Protein AF-A0AAW2YL49-F1 (afdb_monomer)

Structure (mmCIF, N/CA/C/O backbone):
data_AF-A0AAW2YL49-F1
#
_entry.id   AF-A0AAW2YL49-F1
#
loop_
_atom_site.group_PDB
_atom_site.id
_atom_site.type_symbol
_atom_site.label_atom_id
_atom_site.label_alt_id
_atom_site.label_comp_id
_atom_site.label_asym_id
_atom_site.label_entity_id
_atom_site.label_seq_id
_atom_site.pdbx_PDB_ins_code
_atom_site.Cartn_x
_atom_site.Cartn_y
_atom_site.Cartn_z
_atom_site.occupancy
_atom_site.B_iso_or_equiv
_atom_site.auth_seq_id
_atom_site.auth_comp_id
_atom_site.auth_asym_id
_atom_site.auth_atom_id
_atom_site.pdbx_PDB_model_num
ATOM 1 N N . MET A 1 1 ? 17.917 -8.670 -9.783 1.00 89.69 1 MET A N 1
ATOM 2 C CA . MET A 1 1 ? 17.211 -8.375 -8.519 1.00 89.69 1 MET A CA 1
ATOM 3 C C . MET A 1 1 ? 17.195 -6.873 -8.342 1.00 89.69 1 MET A C 1
ATOM 5 O O . MET A 1 1 ? 18.171 -6.229 -8.715 1.00 89.69 1 MET A O 1
ATOM 9 N N . THR A 1 2 ? 16.095 -6.334 -7.843 1.00 94.19 2 THR A N 1
ATOM 10 C CA . THR A 1 2 ? 15.931 -4.906 -7.562 1.00 94.19 2 THR A CA 1
ATOM 11 C C . THR A 1 2 ? 15.593 -4.765 -6.089 1.00 94.19 2 THR A C 1
ATOM 13 O O . THR A 1 2 ? 14.714 -5.477 -5.605 1.00 94.19 2 THR A O 1
ATOM 16 N N . ASP A 1 3 ? 16.286 -3.872 -5.393 1.00 96.56 3 ASP A N 1
ATOM 17 C CA . ASP A 1 3 ? 15.970 -3.552 -4.005 1.00 96.56 3 ASP A CA 1
ATOM 18 C C . ASP A 1 3 ? 14.805 -2.555 -3.998 1.00 96.56 3 ASP A C 1
ATOM 20 O O . ASP A 1 3 ? 14.856 -1.521 -4.667 1.00 96.56 3 ASP A O 1
ATOM 24 N N . VAL A 1 4 ? 13.729 -2.905 -3.300 1.00 97.06 4 VAL A N 1
ATOM 25 C CA . VAL A 1 4 ? 12.532 -2.080 -3.120 1.00 97.06 4 VAL A CA 1
ATOM 26 C C . VAL A 1 4 ? 12.494 -1.635 -1.668 1.00 97.06 4 VAL A C 1
ATOM 28 O O . VAL A 1 4 ? 12.557 -2.466 -0.763 1.00 97.06 4 VAL A O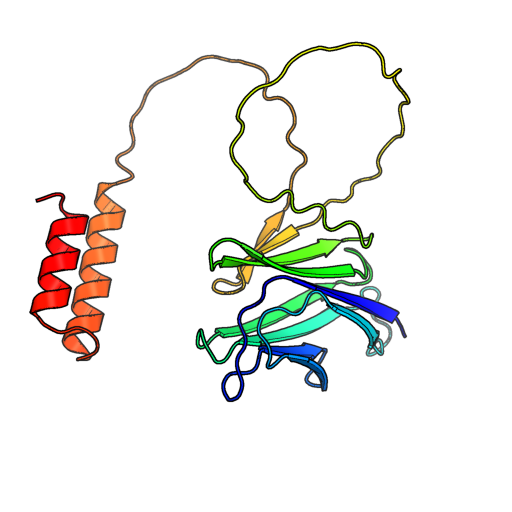 1
ATOM 31 N N . HIS A 1 5 ? 12.388 -0.331 -1.451 1.00 97.12 5 HIS A N 1
ATOM 32 C CA . HIS A 1 5 ? 12.353 0.274 -0.126 1.00 97.12 5 HIS A CA 1
ATOM 33 C C . HIS A 1 5 ? 10.910 0.634 0.214 1.00 97.12 5 HIS A C 1
ATOM 35 O O . HIS A 1 5 ? 10.280 1.424 -0.491 1.00 97.12 5 HIS A O 1
ATOM 41 N N . LEU A 1 6 ? 10.382 0.043 1.275 1.00 96.38 6 LEU A N 1
ATOM 42 C CA . LEU A 1 6 ? 9.061 0.319 1.813 1.00 96.38 6 LEU A CA 1
ATOM 43 C C . LEU A 1 6 ? 9.211 1.219 3.035 1.00 96.38 6 LEU A C 1
ATOM 45 O O . LEU A 1 6 ? 9.988 0.905 3.928 1.00 96.38 6 LEU A O 1
ATOM 49 N N . VAL A 1 7 ? 8.461 2.314 3.077 1.00 95.38 7 VAL A N 1
ATOM 50 C CA . VAL A 1 7 ? 8.372 3.193 4.249 1.00 95.38 7 VAL A CA 1
ATOM 51 C C . VAL A 1 7 ? 6.935 3.167 4.737 1.00 95.38 7 VAL A C 1
ATOM 53 O O . VAL A 1 7 ? 6.032 3.516 3.979 1.00 95.38 7 VAL A O 1
ATOM 56 N N . VAL A 1 8 ? 6.716 2.757 5.977 1.00 94.25 8 VAL A N 1
ATOM 57 C CA . VAL A 1 8 ? 5.394 2.660 6.604 1.00 94.25 8 VAL A CA 1
ATOM 58 C C . VAL A 1 8 ? 5.328 3.690 7.720 1.00 94.25 8 VAL A C 1
ATOM 60 O O . VAL A 1 8 ? 6.265 3.760 8.507 1.00 94.25 8 VAL A O 1
ATOM 63 N N . LYS A 1 9 ? 4.263 4.502 7.772 1.00 92.81 9 LYS A N 1
ATOM 64 C CA . LYS A 1 9 ? 4.025 5.426 8.895 1.00 92.81 9 LYS A CA 1
ATOM 65 C C . LYS A 1 9 ? 2.559 5.556 9.262 1.00 92.81 9 LYS A C 1
ATOM 67 O O . LYS A 1 9 ? 1.700 5.653 8.374 1.00 92.81 9 LYS A O 1
ATOM 72 N N . ASP A 1 10 ? 2.307 5.637 10.564 1.00 91.00 10 ASP A N 1
ATOM 73 C CA . ASP A 1 10 ? 0.999 5.914 11.175 1.00 91.00 10 ASP A CA 1
ATOM 74 C C . ASP A 1 10 ? -0.133 4.967 10.725 1.00 91.00 10 ASP A C 1
ATOM 76 O O . ASP A 1 10 ? -1.316 5.321 10.778 1.00 91.00 10 ASP A O 1
ATOM 80 N N . VAL A 1 11 ? 0.197 3.768 10.230 1.00 90.62 11 VAL A N 1
ATOM 81 C CA . VAL A 1 11 ? -0.799 2.824 9.708 1.00 90.62 11 VAL A CA 1
ATOM 82 C C . VAL A 1 11 ? -1.474 2.093 10.871 1.00 90.62 11 VAL A C 1
ATOM 84 O O . VAL A 1 11 ? -0.781 1.502 11.693 1.00 90.62 11 VAL A O 1
ATOM 87 N N . PRO A 1 12 ? -2.818 2.085 10.949 1.00 89.25 12 PRO A N 1
ATOM 88 C CA . PRO A 1 12 ? -3.516 1.429 12.047 1.00 89.25 12 PRO A CA 1
ATOM 89 C C . PRO A 1 12 ? -3.346 -0.094 11.989 1.00 89.25 12 PRO A C 1
ATOM 91 O O . PRO A 1 12 ? -3.676 -0.717 10.978 1.00 89.25 12 PRO A O 1
ATOM 94 N N . ALA A 1 13 ? -2.904 -0.676 13.102 1.00 92.56 13 ALA A N 1
ATOM 95 C CA . ALA A 1 13 ? -2.801 -2.114 13.335 1.00 92.56 13 ALA A CA 1
ATOM 96 C C . ALA A 1 13 ? -3.026 -2.428 14.823 1.00 92.56 13 ALA A C 1
ATOM 98 O O . ALA A 1 13 ? -2.913 -1.539 15.669 1.00 92.56 13 ALA A O 1
ATOM 99 N N . GLU A 1 14 ? -3.391 -3.668 15.138 1.00 93.19 14 GLU A N 1
ATOM 100 C CA . GLU A 1 14 ? -3.613 -4.130 16.513 1.00 93.19 14 GLU A CA 1
ATOM 101 C C . GLU A 1 14 ? -3.355 -5.640 16.624 1.00 93.19 14 GLU A C 1
ATOM 103 O O . GLU A 1 14 ? -3.383 -6.364 15.623 1.00 93.19 14 GLU A O 1
ATOM 108 N N . GLU A 1 15 ? -3.110 -6.135 17.837 1.00 89.94 15 GLU A N 1
ATOM 109 C CA . GLU A 1 15 ? -2.987 -7.566 18.107 1.00 89.94 15 GLU A CA 1
ATOM 110 C C . GLU A 1 15 ? -4.319 -8.270 17.778 1.00 89.94 15 GLU A C 1
ATOM 112 O O . GLU A 1 15 ? -5.321 -8.099 18.466 1.00 89.94 15 GLU A O 1
ATOM 117 N N . GLY A 1 16 ? -4.340 -9.033 16.680 1.00 92.88 16 GLY A N 1
ATOM 118 C CA . GLY A 1 16 ? -5.539 -9.689 16.136 1.00 92.88 16 GLY A CA 1
ATOM 119 C C . GLY A 1 16 ? -6.086 -9.057 14.850 1.00 92.88 16 GLY A C 1
ATOM 120 O O . GLY A 1 16 ? -6.773 -9.737 14.090 1.00 92.88 16 GLY A O 1
ATOM 121 N N . GLU A 1 17 ? -5.711 -7.813 14.552 1.00 94.56 17 GLU A N 1
ATOM 122 C CA . GLU A 1 17 ? -6.046 -7.108 13.309 1.00 94.56 17 GLU A CA 1
ATOM 123 C C . GLU A 1 17 ? -4.777 -6.502 12.680 1.00 94.56 17 GLU A C 1
ATOM 125 O O . GLU A 1 17 ? -4.602 -5.276 12.658 1.00 94.56 17 GLU A O 1
ATOM 130 N N . PRO A 1 18 ? -3.853 -7.349 12.187 1.00 95.94 18 PRO A N 1
ATOM 131 C CA . PRO A 1 18 ? -2.551 -6.897 11.727 1.00 95.94 18 PRO A CA 1
ATOM 132 C C . PRO A 1 18 ? -2.640 -6.073 10.440 1.00 95.94 18 PRO A C 1
ATOM 134 O O . PRO A 1 18 ? -3.524 -6.246 9.588 1.00 95.94 18 PRO A O 1
ATOM 137 N N . PHE A 1 19 ? -1.640 -5.218 10.266 1.00 95.69 19 PHE A N 1
ATOM 138 C CA . PHE A 1 19 ? -1.294 -4.630 8.984 1.00 95.69 19 PHE A CA 1
ATOM 139 C C . PHE A 1 19 ? -0.244 -5.502 8.302 1.00 95.69 19 PHE A C 1
ATOM 141 O O . PHE A 1 19 ? 0.812 -5.761 8.866 1.00 95.69 19 PHE A O 1
ATOM 148 N N . GLN A 1 20 ? -0.517 -5.946 7.078 1.00 97.00 20 GLN A N 1
ATOM 149 C CA . GLN A 1 20 ? 0.358 -6.847 6.334 1.00 97.00 20 GLN A CA 1
ATOM 150 C C . GLN A 1 20 ? 0.626 -6.312 4.927 1.00 97.00 20 GLN A C 1
ATOM 152 O O . GLN A 1 20 ? -0.290 -5.887 4.209 1.00 97.00 20 GLN A O 1
ATOM 157 N N . LEU A 1 21 ? 1.886 -6.395 4.502 1.00 97.31 21 LEU A N 1
ATOM 158 C CA . LEU A 1 21 ? 2.318 -6.069 3.147 1.00 97.31 21 LEU A CA 1
ATOM 159 C C . LEU A 1 21 ? 2.865 -7.301 2.450 1.00 97.31 21 LEU A C 1
ATOM 161 O O . LEU A 1 21 ? 3.715 -8.011 2.989 1.00 97.31 21 LEU A O 1
ATOM 165 N N . PHE A 1 22 ? 2.431 -7.506 1.209 1.00 97.94 22 PHE A N 1
ATOM 166 C CA . PHE A 1 22 ? 2.942 -8.574 0.362 1.00 97.94 22 PHE A CA 1
ATOM 167 C C . PHE A 1 22 ? 3.478 -8.007 -0.942 1.00 97.94 22 PHE A C 1
ATOM 169 O O . PHE A 1 22 ? 2.799 -7.207 -1.584 1.00 97.94 22 PHE A O 1
ATOM 176 N N . ILE A 1 23 ? 4.645 -8.471 -1.378 1.00 97.06 23 ILE A N 1
ATOM 177 C CA . ILE A 1 23 ? 5.151 -8.221 -2.729 1.00 97.06 23 ILE A CA 1
ATOM 178 C C . ILE A 1 23 ? 5.092 -9.536 -3.488 1.00 97.06 23 ILE A C 1
ATOM 180 O O . ILE A 1 23 ? 5.679 -10.524 -3.059 1.00 97.06 23 ILE A O 1
ATOM 184 N N . ASP A 1 24 ? 4.372 -9.556 -4.609 1.00 94.81 24 ASP A N 1
ATOM 185 C CA . ASP A 1 24 ? 4.223 -10.751 -5.443 1.00 94.81 24 ASP A CA 1
ATOM 186 C C . ASP A 1 24 ? 3.775 -11.987 -4.636 1.00 94.81 24 ASP A C 1
ATOM 188 O O . ASP A 1 24 ? 4.257 -13.095 -4.848 1.00 94.81 24 ASP A O 1
ATOM 192 N N . GLU A 1 25 ? 2.820 -11.770 -3.721 1.00 95.31 25 GLU A N 1
ATOM 193 C CA . GLU A 1 25 ? 2.221 -12.775 -2.820 1.00 95.31 25 GLU A CA 1
ATOM 194 C C . GLU A 1 25 ? 3.117 -13.258 -1.670 1.00 95.31 25 GLU A C 1
ATOM 196 O O . GLU A 1 25 ? 2.663 -14.033 -0.832 1.00 95.31 25 GLU A O 1
ATOM 201 N N . VAL A 1 26 ? 4.341 -12.742 -1.559 1.00 96.31 26 VAL A N 1
ATOM 202 C CA . VAL A 1 26 ? 5.245 -13.015 -0.436 1.00 96.31 26 VAL A CA 1
ATOM 203 C C . VAL A 1 26 ? 5.037 -11.964 0.648 1.00 96.31 26 VAL A C 1
ATOM 205 O O . VAL A 1 26 ? 5.117 -10.775 0.353 1.00 96.31 26 VAL A O 1
ATOM 208 N N . LEU A 1 27 ? 4.772 -12.386 1.890 1.00 97.50 27 LEU A N 1
ATOM 209 C CA . LEU A 1 27 ? 4.688 -11.489 3.048 1.00 97.50 27 LEU A CA 1
ATOM 210 C C . LEU A 1 27 ? 6.066 -10.867 3.302 1.00 97.50 27 LEU A C 1
ATOM 212 O O . LEU A 1 27 ? 7.044 -11.590 3.483 1.00 97.50 27 LEU A O 1
ATOM 216 N N . VAL A 1 28 ? 6.139 -9.538 3.294 1.00 97.19 28 VAL A N 1
ATOM 217 C CA . VAL A 1 28 ? 7.399 -8.792 3.461 1.00 97.19 28 VAL A CA 1
ATOM 218 C C . VAL A 1 28 ? 7.422 -7.921 4.708 1.00 97.19 28 VAL A C 1
ATOM 220 O O . VAL A 1 28 ? 8.499 -7.535 5.153 1.00 97.19 28 VAL A O 1
ATOM 223 N N . TYR A 1 29 ? 6.253 -7.599 5.256 1.00 96.81 29 TYR A N 1
ATOM 224 C CA . TYR A 1 29 ? 6.121 -6.795 6.460 1.00 96.81 29 TYR A CA 1
ATOM 225 C C . TYR A 1 29 ? 4.797 -7.099 7.153 1.00 96.81 29 TYR A C 1
ATOM 227 O O . TYR A 1 29 ? 3.778 -7.301 6.484 1.00 96.81 29 TYR A O 1
ATOM 235 N N . GLU A 1 30 ? 4.831 -7.106 8.479 1.00 96.06 30 GLU A N 1
ATOM 236 C CA . GLU A 1 30 ? 3.673 -7.253 9.347 1.00 96.06 30 GLU A CA 1
ATOM 237 C C . GLU A 1 30 ? 3.856 -6.352 10.569 1.00 96.06 30 GLU A C 1
ATOM 239 O O . GLU A 1 30 ? 4.917 -6.376 11.191 1.00 96.06 30 GLU A O 1
ATOM 244 N N . ASP A 1 31 ? 2.825 -5.578 10.896 1.00 95.00 31 ASP A N 1
ATOM 245 C CA . ASP A 1 31 ? 2.734 -4.799 12.127 1.00 95.00 31 ASP A CA 1
ATOM 246 C C . ASP A 1 31 ? 1.454 -5.169 12.879 1.00 95.00 31 ASP A C 1
ATOM 248 O O . ASP A 1 31 ? 0.381 -5.326 12.290 1.00 95.00 31 ASP A O 1
ATOM 252 N N . THR A 1 32 ? 1.578 -5.289 14.195 1.00 94.62 32 THR A N 1
ATOM 253 C CA . THR A 1 32 ? 0.488 -5.551 15.145 1.00 94.62 32 THR A CA 1
ATOM 254 C C . THR A 1 32 ? 0.376 -4.449 16.199 1.00 94.62 32 THR A C 1
ATOM 256 O O . THR A 1 32 ? -0.451 -4.547 17.100 1.00 94.62 32 THR A O 1
ATOM 259 N N . THR A 1 33 ? 1.228 -3.423 16.139 1.00 89.88 33 THR A N 1
ATOM 260 C CA . THR A 1 33 ? 1.318 -2.358 17.149 1.00 89.88 33 THR A CA 1
ATOM 261 C C . THR A 1 33 ? 0.538 -1.107 16.756 1.00 89.88 33 THR A C 1
ATOM 263 O O . THR A 1 33 ? 0.031 -0.408 17.631 1.00 89.88 33 THR A O 1
ATOM 266 N N . GLY A 1 34 ? 0.425 -0.822 15.454 1.00 80.81 34 GLY A N 1
ATOM 267 C CA . GLY A 1 34 ? -0.347 0.297 14.912 1.00 80.81 34 GLY A CA 1
ATOM 268 C C . GLY A 1 34 ? 0.322 1.660 15.044 1.00 80.81 34 GLY A C 1
ATOM 269 O O . GLY A 1 34 ? -0.305 2.680 14.761 1.00 80.81 34 GLY A O 1
ATOM 270 N N . THR A 1 35 ? 1.577 1.688 15.487 1.00 76.56 35 THR A N 1
ATOM 271 C CA . THR A 1 35 ? 2.377 2.909 15.659 1.00 76.56 35 THR A CA 1
ATOM 272 C C . THR A 1 35 ? 3.734 2.803 14.971 1.00 76.56 35 THR A C 1
ATOM 274 O O . THR A 1 35 ? 4.656 3.540 15.315 1.00 76.56 35 THR A O 1
ATOM 277 N N . ALA A 1 36 ? 3.902 1.841 14.065 1.00 76.62 36 ALA A N 1
ATOM 278 C CA . ALA A 1 36 ? 5.191 1.580 13.458 1.00 76.62 36 ALA A CA 1
ATOM 279 C C . ALA A 1 36 ? 5.547 2.635 12.395 1.00 76.62 36 ALA A C 1
ATOM 281 O O . ALA A 1 36 ? 4.828 2.829 11.410 1.00 76.62 36 ALA A O 1
ATOM 282 N N . ASP A 1 37 ? 6.693 3.283 12.611 1.00 88.75 37 ASP A N 1
ATOM 283 C CA . ASP A 1 37 ? 7.412 4.112 11.644 1.00 88.75 37 ASP A CA 1
ATOM 284 C C . ASP A 1 37 ? 8.619 3.321 11.124 1.00 88.75 37 ASP A C 1
ATOM 286 O O . ASP A 1 37 ? 9.765 3.564 11.514 1.00 88.75 37 ASP A O 1
ATOM 290 N N . ASP A 1 38 ? 8.357 2.343 10.260 1.00 91.88 38 ASP A N 1
ATOM 291 C CA . ASP A 1 38 ? 9.368 1.387 9.811 1.00 91.88 38 ASP A CA 1
ATOM 292 C C . ASP A 1 38 ? 9.821 1.630 8.370 1.00 91.88 38 ASP A C 1
ATOM 294 O O . ASP A 1 38 ? 9.057 2.028 7.484 1.00 91.88 38 ASP A O 1
ATOM 298 N N . GLU A 1 39 ? 11.093 1.318 8.122 1.00 93.69 39 GLU A N 1
ATOM 299 C CA . GLU A 1 39 ? 11.671 1.232 6.786 1.00 93.69 39 GLU A CA 1
ATOM 300 C C . GLU A 1 39 ? 12.153 -0.199 6.527 1.00 93.69 39 GLU A C 1
ATOM 302 O O . GLU A 1 39 ? 12.986 -0.742 7.253 1.00 93.69 39 GLU A O 1
ATOM 307 N N . VAL A 1 40 ? 11.637 -0.816 5.466 1.00 94.31 40 VAL A N 1
ATOM 308 C CA . VAL A 1 40 ? 11.923 -2.205 5.099 1.00 94.31 40 VAL A CA 1
ATOM 309 C C . VAL A 1 40 ? 12.508 -2.239 3.698 1.00 94.31 40 VAL A C 1
ATOM 311 O O . VAL A 1 40 ? 11.938 -1.687 2.764 1.00 94.31 40 VAL A O 1
ATOM 314 N N . THR A 1 41 ? 13.635 -2.923 3.518 1.00 96.38 41 THR A N 1
ATOM 315 C CA . THR A 1 41 ? 14.218 -3.143 2.187 1.00 96.38 41 THR A CA 1
ATOM 316 C C . THR A 1 41 ? 14.016 -4.592 1.767 1.00 96.38 41 THR A C 1
ATOM 318 O O . THR A 1 41 ? 14.458 -5.512 2.453 1.00 96.38 41 THR A O 1
ATOM 321 N N . VAL A 1 42 ? 13.372 -4.797 0.620 1.00 96.88 42 VAL A N 1
ATOM 322 C CA . VAL A 1 42 ? 13.032 -6.116 0.082 1.00 96.88 42 VAL A CA 1
ATOM 323 C C . VAL A 1 42 ? 13.736 -6.322 -1.251 1.00 96.88 42 VAL A C 1
ATOM 325 O O . VAL A 1 42 ? 13.648 -5.484 -2.146 1.00 96.88 42 VAL A O 1
ATOM 328 N N . LYS A 1 43 ? 14.394 -7.470 -1.422 1.00 96.75 43 LYS A N 1
ATOM 329 C CA . LYS A 1 43 ? 14.968 -7.861 -2.713 1.00 96.75 43 LYS A CA 1
ATOM 330 C C . LYS A 1 43 ? 13.912 -8.548 -3.561 1.00 96.75 43 LYS A C 1
ATOM 332 O O . LYS A 1 43 ? 13.422 -9.609 -3.186 1.00 96.75 43 LYS A O 1
ATOM 337 N N . VAL A 1 44 ? 13.594 -7.969 -4.714 1.00 95.69 44 VAL A N 1
ATOM 338 C CA . VAL A 1 44 ? 12.582 -8.510 -5.627 1.00 95.69 44 VAL A CA 1
ATOM 339 C C . VAL A 1 44 ? 13.239 -9.051 -6.894 1.00 95.69 44 VAL A C 1
ATOM 341 O O . VAL A 1 44 ? 14.112 -8.418 -7.506 1.00 95.69 44 VAL A O 1
ATOM 344 N N . GLU A 1 45 ? 12.831 -10.251 -7.293 1.00 94.00 45 GLU A N 1
ATOM 345 C CA . GLU A 1 45 ? 13.293 -10.892 -8.519 1.00 94.00 45 GLU A CA 1
ATOM 346 C C . GLU A 1 45 ? 12.513 -10.395 -9.734 1.00 94.00 45 GLU A C 1
ATOM 348 O O . GLU A 1 45 ? 11.286 -10.435 -9.774 1.00 94.00 45 GLU A O 1
ATOM 353 N N . GLN A 1 46 ? 13.245 -9.974 -10.764 1.00 91.94 46 GLN A N 1
ATOM 354 C CA . GLN A 1 46 ? 12.640 -9.585 -12.027 1.00 91.94 46 GLN A CA 1
ATOM 355 C C . GLN A 1 46 ? 12.250 -10.836 -12.809 1.00 91.94 46 GLN A C 1
ATOM 357 O O . GLN A 1 46 ? 13.107 -11.600 -13.257 1.00 91.94 46 GLN A O 1
ATOM 362 N N . LYS A 1 47 ? 10.945 -11.039 -12.986 1.00 88.00 47 LYS A N 1
ATOM 363 C CA . LYS A 1 47 ? 10.413 -12.156 -13.769 1.00 88.00 47 LYS A CA 1
ATOM 364 C C . LYS A 1 47 ? 10.620 -11.885 -15.265 1.00 88.00 47 LYS A C 1
ATOM 366 O O . LYS A 1 47 ? 9.928 -11.063 -15.864 1.00 88.00 47 LYS A O 1
ATOM 371 N N . GLY A 1 48 ? 11.569 -12.600 -15.869 1.00 88.44 48 GLY A N 1
ATOM 372 C CA . GLY A 1 48 ? 11.854 -12.564 -17.308 1.00 88.44 48 GLY A CA 1
ATOM 373 C C . GLY A 1 48 ? 12.680 -11.358 -17.779 1.00 88.44 48 GLY A C 1
ATOM 374 O O . GLY A 1 48 ? 13.234 -10.604 -16.988 1.00 88.44 48 GLY A O 1
ATOM 375 N N . PHE A 1 49 ? 12.757 -11.176 -19.102 1.00 87.75 49 PHE A N 1
ATOM 376 C CA . PHE A 1 49 ? 13.567 -10.139 -19.768 1.00 87.75 49 PHE A CA 1
ATOM 377 C C . PHE A 1 49 ? 12.786 -8.848 -20.067 1.00 87.75 49 PHE A C 1
ATOM 379 O O . PHE A 1 49 ? 13.062 -8.147 -21.043 1.00 87.75 49 PHE A O 1
ATOM 386 N N . ALA A 1 50 ? 11.757 -8.550 -19.273 1.00 88.12 50 ALA A N 1
ATOM 387 C CA . ALA A 1 50 ? 10.945 -7.358 -19.480 1.00 88.12 50 ALA A CA 1
ATOM 388 C C . ALA A 1 50 ? 11.788 -6.084 -19.296 1.00 88.12 50 ALA A C 1
ATOM 390 O O . ALA A 1 50 ? 12.610 -6.008 -18.389 1.00 88.12 50 ALA A O 1
ATOM 391 N N . ARG A 1 51 ? 11.563 -5.058 -20.128 1.00 89.75 51 ARG A N 1
ATOM 392 C CA . ARG A 1 51 ? 12.249 -3.757 -19.984 1.00 89.75 51 ARG A CA 1
ATOM 393 C C . ARG A 1 51 ? 11.847 -3.007 -18.713 1.00 89.75 51 ARG A C 1
ATOM 395 O O . ARG A 1 51 ? 12.655 -2.262 -18.179 1.00 89.75 51 ARG A O 1
ATOM 402 N N . ALA A 1 52 ? 10.618 -3.225 -18.253 1.00 93.75 52 ALA A N 1
ATOM 403 C CA . ALA A 1 52 ? 10.079 -2.656 -17.029 1.00 93.75 52 ALA A CA 1
ATOM 404 C C . ALA A 1 52 ? 9.876 -3.761 -15.990 1.00 93.75 52 ALA A C 1
ATOM 406 O O . ALA A 1 52 ? 9.254 -4.790 -16.277 1.00 93.75 52 ALA A O 1
ATOM 407 N N . HIS A 1 53 ? 10.378 -3.537 -14.780 1.00 95.19 53 HIS A N 1
ATOM 408 C CA . HIS A 1 53 ? 10.140 -4.402 -13.638 1.00 95.19 53 HIS A CA 1
ATOM 409 C C . HIS A 1 53 ? 8.876 -3.926 -12.913 1.00 95.19 53 HIS A C 1
ATOM 411 O O . HIS A 1 53 ? 8.870 -2.884 -12.257 1.00 95.19 53 HIS A O 1
ATOM 417 N N . ASN A 1 54 ? 7.791 -4.687 -13.056 1.00 95.38 54 ASN A N 1
ATOM 418 C CA . ASN A 1 54 ? 6.539 -4.418 -12.361 1.00 95.38 54 ASN A CA 1
ATOM 419 C C . ASN A 1 54 ? 6.382 -5.362 -11.174 1.00 95.38 54 ASN A C 1
ATOM 421 O O . ASN A 1 54 ? 6.521 -6.570 -11.348 1.00 95.38 54 ASN A O 1
ATOM 425 N N . ILE A 1 55 ? 6.017 -4.816 -10.019 1.00 96.19 55 ILE A N 1
ATOM 426 C CA . ILE A 1 55 ? 5.721 -5.581 -8.807 1.00 96.19 55 ILE A CA 1
ATOM 427 C C . ILE A 1 55 ? 4.253 -5.408 -8.422 1.00 96.19 55 ILE A C 1
ATOM 429 O O . ILE A 1 55 ? 3.657 -4.355 -8.687 1.00 96.19 55 ILE A O 1
ATOM 433 N N . LYS A 1 56 ? 3.667 -6.421 -7.781 1.00 97.25 56 LYS A N 1
ATOM 434 C CA . LYS A 1 56 ? 2.343 -6.322 -7.156 1.00 97.25 56 LYS A CA 1
ATOM 435 C C . LYS A 1 56 ? 2.504 -6.170 -5.651 1.00 97.25 56 LYS A C 1
ATOM 437 O O . LYS A 1 56 ? 2.911 -7.114 -4.986 1.00 97.25 56 LYS A O 1
ATOM 442 N N . LEU A 1 57 ? 2.147 -5.007 -5.121 1.00 97.38 57 LEU A N 1
ATOM 443 C CA . LEU A 1 57 ? 2.067 -4.761 -3.688 1.00 97.38 57 LEU A CA 1
ATOM 444 C C . LEU A 1 57 ? 0.625 -4.989 -3.224 1.00 97.38 57 LEU A C 1
ATOM 446 O O . LEU A 1 57 ? -0.285 -4.275 -3.649 1.00 97.38 57 LEU A O 1
ATOM 450 N N . ARG A 1 58 ? 0.411 -5.976 -2.357 1.00 97.25 58 ARG A N 1
ATOM 451 C CA . ARG A 1 58 ? -0.851 -6.169 -1.640 1.00 97.25 58 ARG A CA 1
ATOM 452 C C . ARG A 1 58 ? -0.741 -5.523 -0.269 1.00 97.25 58 ARG A C 1
ATOM 454 O O . ARG A 1 58 ? 0.178 -5.832 0.480 1.00 97.25 58 ARG A O 1
ATOM 461 N N . ILE A 1 59 ? -1.698 -4.662 0.039 1.00 96.19 59 ILE A N 1
ATOM 462 C CA . ILE A 1 59 ? -1.841 -3.977 1.314 1.00 96.19 59 ILE A CA 1
ATOM 463 C C . ILE A 1 59 ? -3.086 -4.528 2.001 1.00 96.19 59 ILE A C 1
ATOM 465 O O . ILE A 1 59 ? -4.193 -4.370 1.478 1.00 96.19 59 ILE A O 1
ATOM 469 N N . LYS A 1 60 ? -2.900 -5.172 3.153 1.00 95.75 60 LYS A N 1
ATOM 470 C CA . LYS A 1 60 ? -3.974 -5.746 3.962 1.00 95.75 60 LYS A CA 1
ATOM 471 C C . LYS A 1 60 ? -3.999 -5.061 5.327 1.00 95.75 60 LYS A C 1
ATOM 473 O O . LYS A 1 60 ? -2.990 -5.061 6.020 1.00 95.75 60 LYS A O 1
ATOM 478 N N . ILE A 1 61 ? -5.125 -4.448 5.677 1.00 94.31 61 ILE A N 1
ATOM 479 C CA . ILE A 1 61 ? -5.386 -3.861 6.999 1.00 94.31 61 ILE A CA 1
ATOM 480 C C . ILE A 1 61 ? -6.692 -4.471 7.485 1.00 94.31 61 ILE A C 1
ATOM 482 O O . ILE A 1 61 ? -7.767 -4.077 7.017 1.00 94.31 61 ILE A O 1
ATOM 486 N N . ASP A 1 62 ? -6.599 -5.426 8.405 1.00 92.38 62 ASP A N 1
ATOM 487 C CA . ASP A 1 62 ? -7.772 -6.179 8.854 1.00 92.38 62 ASP A CA 1
ATOM 488 C C . ASP A 1 62 ? -8.766 -5.282 9.608 1.00 92.38 62 ASP A C 1
ATOM 490 O O . ASP A 1 62 ? -9.964 -5.346 9.328 1.00 92.38 62 ASP A O 1
ATOM 494 N N . LYS A 1 63 ? -8.254 -4.336 10.407 1.00 89.19 63 LYS A N 1
ATOM 495 C CA . LYS A 1 63 ? -9.021 -3.342 11.181 1.00 89.19 63 LYS A CA 1
ATOM 496 C C . LYS A 1 63 ? -9.995 -2.498 10.358 1.00 89.19 63 LYS A C 1
ATOM 498 O O . LYS A 1 63 ? -11.060 -2.114 10.825 1.00 89.19 63 LYS A O 1
ATOM 503 N N . ASN A 1 64 ? -9.634 -2.211 9.107 1.00 88.62 64 ASN A N 1
ATOM 504 C CA . ASN A 1 64 ? -10.455 -1.419 8.187 1.00 88.62 64 ASN A CA 1
ATOM 505 C C . ASN A 1 64 ? -11.077 -2.276 7.073 1.00 88.62 64 ASN A C 1
ATOM 507 O O . ASN A 1 64 ? -11.598 -1.726 6.101 1.00 88.62 64 ASN A O 1
ATOM 511 N N . HIS A 1 65 ? -10.961 -3.607 7.164 1.00 91.19 65 HIS A N 1
ATOM 512 C CA . HIS A 1 65 ? -11.341 -4.561 6.117 1.00 91.19 65 HIS A CA 1
ATOM 513 C C . HIS A 1 65 ? -10.775 -4.202 4.732 1.00 91.19 65 HIS A C 1
ATOM 515 O O . HIS A 1 65 ? -11.403 -4.428 3.694 1.00 91.19 65 HIS A O 1
ATOM 521 N N . LEU A 1 66 ? -9.574 -3.621 4.707 1.00 91.81 66 LEU A N 1
ATOM 522 C CA . LEU A 1 66 ? -8.922 -3.201 3.478 1.00 91.81 66 LEU A CA 1
ATOM 523 C C . LEU A 1 66 ? -8.037 -4.334 2.966 1.00 91.81 66 LEU A C 1
ATOM 525 O O . LEU A 1 66 ? -7.111 -4.762 3.647 1.00 91.81 66 LEU A O 1
ATOM 529 N N . ASN A 1 67 ? -8.269 -4.766 1.730 1.00 94.75 67 ASN A N 1
ATOM 530 C CA . ASN A 1 67 ? -7.380 -5.672 1.009 1.00 94.75 67 ASN A CA 1
ATOM 531 C C . ASN A 1 67 ? -7.212 -5.162 -0.425 1.00 94.75 67 ASN A C 1
ATOM 533 O O . ASN A 1 67 ? -8.053 -5.403 -1.290 1.00 94.75 67 ASN A O 1
ATOM 537 N N . SER A 1 68 ? -6.145 -4.400 -0.653 1.00 93.31 68 SER A N 1
ATOM 538 C CA . SER A 1 68 ? -5.891 -3.692 -1.909 1.00 93.31 68 SER A CA 1
ATOM 539 C C . SER A 1 68 ? -4.649 -4.245 -2.590 1.00 93.31 68 SER A C 1
ATOM 541 O O . SER A 1 68 ? -3.606 -4.381 -1.958 1.00 93.31 68 SER A O 1
ATOM 543 N N . VAL A 1 69 ? -4.731 -4.548 -3.886 1.00 95.88 69 VAL A N 1
ATOM 544 C CA . VAL A 1 69 ? -3.575 -4.961 -4.694 1.00 95.88 69 VAL A CA 1
ATOM 545 C C . VAL A 1 69 ? -3.263 -3.865 -5.697 1.00 95.88 69 VAL A C 1
ATOM 547 O O . VAL A 1 69 ? -4.100 -3.504 -6.521 1.00 95.88 69 VAL A O 1
ATOM 550 N N . GLN A 1 70 ? -2.037 -3.359 -5.655 1.00 94.25 70 GLN A N 1
ATOM 551 C CA . GLN A 1 70 ? -1.570 -2.278 -6.509 1.00 94.25 70 GLN A CA 1
ATOM 552 C C . GLN A 1 70 ? -0.319 -2.695 -7.273 1.00 94.25 70 GLN A C 1
ATOM 554 O O . GLN A 1 70 ? 0.559 -3.374 -6.747 1.00 94.25 70 GLN A O 1
ATOM 559 N N . GLN A 1 71 ? -0.233 -2.273 -8.532 1.00 95.62 71 GLN A N 1
ATOM 560 C CA . GLN A 1 71 ? 0.914 -2.554 -9.385 1.00 95.62 71 GLN A CA 1
ATOM 561 C C . GLN A 1 71 ? 1.801 -1.316 -9.528 1.00 95.62 71 GLN A C 1
ATOM 563 O O . GLN A 1 71 ? 1.326 -0.236 -9.917 1.00 95.62 71 GLN A O 1
ATOM 568 N N . PHE A 1 72 ? 3.091 -1.510 -9.259 1.00 95.25 72 PHE A N 1
ATOM 569 C CA . PHE A 1 72 ? 4.131 -0.486 -9.299 1.00 95.25 72 PHE A CA 1
ATOM 570 C C . PHE A 1 72 ? 5.207 -0.868 -10.310 1.00 95.25 72 PHE A C 1
ATOM 572 O O . PHE A 1 72 ? 5.629 -2.019 -10.359 1.00 95.25 72 PHE A O 1
ATOM 579 N N . ASN A 1 73 ? 5.650 0.102 -11.107 1.00 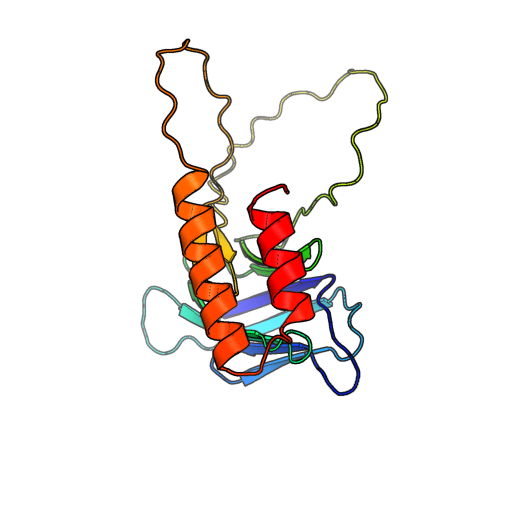95.75 73 ASN A N 1
ATOM 580 C CA . ASN A 1 73 ? 6.780 -0.063 -12.017 1.00 95.75 73 ASN A CA 1
ATOM 581 C C . ASN A 1 73 ? 8.022 0.495 -11.325 1.00 95.75 73 ASN A C 1
ATOM 583 O O . ASN A 1 73 ? 8.173 1.713 -11.228 1.00 95.75 73 ASN A O 1
ATOM 587 N N . VAL A 1 74 ? 8.868 -0.381 -10.788 1.00 95.50 74 VAL A N 1
ATOM 588 C CA . VAL A 1 74 ? 10.031 0.035 -9.986 1.00 95.50 74 VAL A CA 1
ATOM 589 C C . VAL A 1 74 ? 11.209 0.490 -10.842 1.00 95.50 74 VAL A C 1
ATOM 591 O O . VAL A 1 74 ? 12.106 1.160 -10.341 1.00 95.50 74 VAL A O 1
ATOM 594 N N . THR A 1 75 ? 11.196 0.171 -12.139 1.00 93.50 75 THR A N 1
ATOM 595 C CA . THR A 1 75 ? 12.199 0.655 -13.094 1.00 93.50 75 THR A CA 1
ATOM 596 C C . THR A 1 75 ? 11.954 2.117 -13.452 1.00 93.50 75 THR A C 1
ATOM 598 O O . THR A 1 75 ? 12.864 2.934 -13.343 1.00 93.50 75 THR A O 1
ATOM 601 N N . ASP A 1 76 ? 10.724 2.452 -13.844 1.00 93.81 76 ASP A N 1
ATOM 602 C CA . ASP A 1 76 ? 10.428 3.761 -14.438 1.00 93.81 76 ASP A CA 1
ATOM 603 C C . ASP A 1 76 ? 10.012 4.817 -13.406 1.00 93.81 76 ASP A C 1
ATOM 605 O O . ASP A 1 76 ? 10.266 5.997 -13.622 1.00 93.81 76 ASP A O 1
ATOM 609 N N . ASN A 1 77 ? 9.404 4.410 -12.283 1.00 93.06 77 ASN A N 1
ATOM 610 C CA . ASN A 1 77 ? 8.848 5.335 -11.283 1.00 93.06 77 ASN A CA 1
ATOM 611 C C . ASN A 1 77 ? 9.596 5.317 -9.935 1.00 93.06 77 ASN A C 1
ATOM 613 O O . ASN A 1 77 ? 9.198 6.005 -8.992 1.00 93.06 77 ASN A O 1
ATOM 617 N N . GLY A 1 78 ? 10.664 4.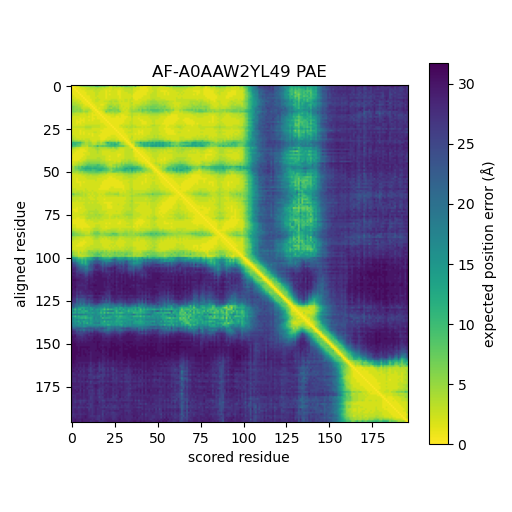519 -9.840 1.00 94.56 78 GLY A N 1
ATOM 618 C CA . GLY A 1 78 ? 11.551 4.451 -8.682 1.00 94.56 78 GLY A CA 1
ATOM 619 C C . GLY A 1 78 ? 11.269 3.301 -7.716 1.00 94.56 78 GLY A C 1
ATOM 620 O O . GLY A 1 78 ? 10.244 2.627 -7.784 1.00 94.56 78 GLY A O 1
ATOM 621 N N . THR A 1 79 ? 12.221 3.041 -6.824 1.00 96.81 79 THR A N 1
ATOM 622 C CA . THR A 1 79 ? 12.226 1.863 -5.942 1.00 96.81 79 THR A CA 1
ATOM 623 C C . THR A 1 79 ? 11.696 2.133 -4.538 1.00 96.81 79 THR A C 1
ATOM 625 O O . THR A 1 79 ? 11.581 1.196 -3.752 1.00 96.81 79 THR A O 1
ATOM 628 N N . TYR A 1 80 ? 11.359 3.383 -4.216 1.00 96.94 80 TYR A N 1
ATOM 629 C CA . TYR A 1 80 ? 10.841 3.766 -2.908 1.00 96.94 80 TYR A CA 1
ATOM 630 C C . TYR A 1 80 ? 9.317 3.823 -2.952 1.00 96.94 80 TYR A C 1
ATOM 632 O O . TYR A 1 80 ? 8.736 4.550 -3.761 1.00 96.94 80 TYR A O 1
ATOM 640 N N . ILE A 1 81 ? 8.664 3.079 -2.066 1.00 96.62 81 ILE A N 1
ATOM 641 C CA . ILE A 1 81 ? 7.212 3.065 -1.905 1.00 96.62 81 ILE A CA 1
ATOM 642 C C . ILE A 1 81 ? 6.883 3.415 -0.458 1.00 96.62 81 ILE A C 1
ATOM 644 O O . ILE A 1 81 ? 7.271 2.720 0.471 1.00 96.62 81 ILE A O 1
ATOM 648 N N . GLY A 1 82 ? 6.159 4.507 -0.276 1.00 95.19 82 GLY A N 1
ATOM 649 C CA . GLY A 1 82 ? 5.718 4.987 1.020 1.00 95.19 82 GLY A CA 1
ATOM 650 C C . GLY A 1 82 ? 4.234 4.717 1.230 1.00 95.19 82 GLY A C 1
ATOM 651 O O . GLY A 1 82 ? 3.431 4.936 0.318 1.00 95.19 82 GLY A O 1
ATOM 652 N N . ILE A 1 83 ? 3.873 4.253 2.418 1.00 94.69 83 ILE A N 1
ATOM 653 C CA . ILE A 1 83 ? 2.520 3.892 2.828 1.00 94.69 83 ILE A CA 1
ATOM 654 C C . ILE A 1 83 ? 2.235 4.638 4.126 1.00 94.69 83 ILE A C 1
ATOM 656 O O . ILE A 1 83 ? 2.918 4.454 5.128 1.00 94.69 83 ILE A O 1
ATOM 660 N N . PHE A 1 84 ? 1.233 5.506 4.084 1.00 91.56 84 PHE A N 1
ATOM 661 C CA . PHE A 1 84 ? 0.976 6.478 5.139 1.00 91.56 84 PHE A CA 1
ATOM 662 C C . PHE A 1 84 ? -0.503 6.523 5.445 1.00 91.56 84 PHE A C 1
ATOM 664 O O . PHE A 1 84 ? -1.311 6.499 4.519 1.00 91.56 84 PHE A O 1
ATOM 671 N N . SER A 1 85 ? -0.875 6.665 6.705 1.00 88.00 85 SER A N 1
ATOM 672 C CA . SER A 1 85 ? -2.248 6.996 7.071 1.00 88.00 85 SER A CA 1
ATOM 673 C C . SER A 1 85 ? -2.305 8.438 7.567 1.00 88.00 85 SER A C 1
ATOM 675 O O . SER A 1 85 ? -1.597 8.837 8.480 1.00 88.00 85 SER A O 1
ATOM 677 N N . ASP A 1 86 ? -3.130 9.251 6.911 1.00 83.62 86 ASP A N 1
ATOM 678 C CA . ASP A 1 86 ? -3.333 10.662 7.236 1.00 83.62 86 ASP A CA 1
ATOM 679 C C . ASP A 1 86 ? -4.817 10.876 7.526 1.00 83.62 86 ASP A C 1
ATOM 681 O O . ASP A 1 86 ? -5.655 10.753 6.626 1.00 83.62 86 ASP A O 1
ATOM 685 N N . GLN A 1 87 ? -5.150 11.140 8.792 1.00 83.69 87 GLN A N 1
ATOM 686 C CA . GLN A 1 87 ? -6.531 11.320 9.262 1.00 83.69 87 GLN A CA 1
ATOM 687 C C . GLN A 1 87 ? -7.451 10.141 8.881 1.00 83.69 87 GLN A C 1
ATOM 689 O O . GLN A 1 87 ? -8.567 10.333 8.396 1.00 83.69 87 GLN A O 1
ATOM 694 N N . GLY A 1 88 ? -6.955 8.909 9.041 1.00 81.31 88 GLY A N 1
ATOM 695 C CA . GLY A 1 88 ? -7.687 7.681 8.708 1.00 81.31 88 GLY A CA 1
ATOM 696 C C . GLY A 1 88 ? -7.760 7.367 7.210 1.00 81.31 88 GLY A C 1
ATOM 697 O O . GLY A 1 88 ? -8.407 6.399 6.814 1.00 81.31 88 GLY A O 1
ATOM 698 N N . ARG A 1 89 ? -7.102 8.158 6.351 1.00 85.38 89 ARG A N 1
ATOM 699 C CA . ARG A 1 89 ? -6.995 7.880 4.915 1.00 85.38 89 ARG A CA 1
ATOM 700 C C . ARG A 1 89 ? -5.624 7.320 4.597 1.00 85.38 89 ARG A C 1
ATOM 702 O O . ARG A 1 89 ? -4.620 8.020 4.709 1.00 85.38 89 ARG A O 1
ATOM 709 N N . LEU A 1 90 ? -5.603 6.081 4.123 1.00 89.12 90 LEU A N 1
ATOM 710 C CA . LEU A 1 90 ? -4.383 5.463 3.633 1.00 89.12 90 LEU A CA 1
ATOM 711 C C . LEU A 1 90 ? -3.967 6.111 2.296 1.00 89.12 90 LEU A C 1
ATOM 713 O O . LEU A 1 90 ? -4.780 6.304 1.390 1.00 89.12 90 LEU A O 1
ATOM 717 N N . LYS A 1 91 ? -2.691 6.459 2.179 1.00 90.88 91 LYS A N 1
ATOM 718 C CA . LYS A 1 91 ? -2.039 7.051 1.012 1.00 90.88 91 LYS A CA 1
ATOM 719 C C . LYS A 1 91 ? -0.842 6.194 0.649 1.00 90.88 91 LYS A C 1
ATOM 721 O O . LYS A 1 91 ? -0.028 5.871 1.508 1.00 90.88 91 LYS A O 1
ATOM 726 N N . VAL A 1 92 ? -0.715 5.879 -0.634 1.00 93.38 92 VAL A N 1
ATOM 727 C CA . VAL A 1 92 ? 0.442 5.151 -1.159 1.00 93.38 92 VAL A CA 1
ATOM 728 C C . VAL A 1 92 ? 1.147 6.022 -2.186 1.00 93.38 92 VAL A C 1
ATOM 730 O O . VAL A 1 92 ? 0.497 6.586 -3.071 1.00 93.38 92 VAL A O 1
ATOM 733 N N . MET A 1 93 ? 2.463 6.163 -2.052 1.00 92.38 93 MET A N 1
ATOM 734 C CA . MET A 1 93 ? 3.296 7.029 -2.884 1.00 92.38 93 MET A CA 1
ATOM 735 C C . MET A 1 93 ? 4.495 6.254 -3.418 1.00 92.38 93 MET A C 1
ATOM 737 O O . MET A 1 93 ? 5.186 5.608 -2.643 1.00 92.38 93 MET A O 1
ATOM 741 N N . GLN A 1 94 ? 4.788 6.364 -4.715 1.00 95.12 94 GLN A N 1
ATOM 742 C CA . GLN A 1 94 ? 6.023 5.831 -5.304 1.00 95.12 94 GLN A CA 1
ATOM 743 C C . GLN A 1 94 ? 6.965 6.975 -5.697 1.00 95.12 94 GLN A C 1
ATOM 745 O O . GLN A 1 94 ? 6.510 7.991 -6.236 1.00 95.12 94 GLN A O 1
ATOM 750 N N . ARG A 1 95 ? 8.262 6.820 -5.409 1.00 93.75 95 ARG A N 1
ATOM 751 C CA . ARG A 1 95 ? 9.316 7.808 -5.674 1.00 93.75 95 ARG A CA 1
ATOM 752 C C . ARG A 1 95 ? 10.644 7.143 -6.055 1.00 93.75 95 ARG A C 1
ATOM 754 O O . ARG A 1 95 ? 10.877 5.961 -5.806 1.00 93.75 95 ARG A O 1
ATOM 761 N N . HIS A 1 96 ? 11.546 7.949 -6.617 1.00 92.44 96 HIS A N 1
ATOM 762 C CA . HIS A 1 96 ? 12.945 7.578 -6.871 1.00 92.44 96 HIS A CA 1
ATOM 763 C C . HIS A 1 96 ? 13.870 7.810 -5.666 1.00 92.44 96 HIS A C 1
ATOM 765 O O . HIS A 1 96 ? 15.024 7.394 -5.703 1.00 92.44 96 HIS A O 1
ATOM 771 N N . ASP A 1 97 ? 13.382 8.472 -4.619 1.00 92.56 97 ASP A N 1
ATOM 772 C CA . ASP A 1 97 ? 14.112 8.807 -3.401 1.00 92.56 97 ASP A CA 1
ATOM 773 C C . ASP A 1 97 ? 13.297 8.447 -2.147 1.00 92.56 97 ASP A C 1
ATOM 775 O O . ASP A 1 97 ? 12.067 8.438 -2.167 1.00 92.56 97 ASP A O 1
ATOM 779 N N . GLY A 1 98 ? 13.983 8.204 -1.026 1.00 85.25 98 GLY A N 1
ATOM 780 C CA . GLY A 1 98 ? 13.349 7.917 0.271 1.00 85.25 98 GLY A CA 1
ATOM 781 C C . GLY A 1 98 ? 12.746 9.141 0.971 1.00 85.25 98 GLY A C 1
ATOM 782 O O . GLY A 1 98 ? 12.334 9.065 2.125 1.00 85.25 98 GLY A O 1
ATOM 783 N N . ASN A 1 99 ? 12.700 10.301 0.309 1.00 87.44 99 ASN A N 1
ATOM 784 C CA . ASN A 1 99 ? 12.230 11.540 0.919 1.00 87.44 99 ASN A CA 1
ATOM 785 C C . ASN A 1 99 ? 10.703 11.677 0.823 1.00 87.44 99 ASN A C 1
ATOM 787 O O . ASN A 1 99 ? 10.168 12.427 0.004 1.00 87.44 99 ASN A O 1
ATOM 791 N N . PHE A 1 100 ? 9.983 10.994 1.704 1.00 81.56 100 PHE A N 1
ATOM 792 C CA . PHE A 1 100 ? 8.539 11.155 1.861 1.00 81.56 100 PHE A CA 1
ATOM 793 C C . PHE A 1 100 ? 8.224 12.321 2.804 1.00 81.56 100 PHE A C 1
ATOM 795 O O . PHE A 1 100 ? 7.786 12.136 3.936 1.00 81.56 100 PHE A O 1
ATOM 802 N N . SER A 1 101 ? 8.487 13.550 2.352 1.00 68.38 101 SER A N 1
ATOM 803 C CA . SER A 1 101 ? 8.129 14.771 3.084 1.00 68.38 101 SER A CA 1
ATOM 804 C C . SER A 1 101 ? 6.604 14.935 3.174 1.00 68.38 101 SER A C 1
ATOM 806 O O . SER A 1 101 ? 5.995 15.651 2.377 1.00 68.38 101 SER A O 1
ATOM 808 N N . ILE A 1 102 ? 5.979 14.286 4.151 1.00 58.91 102 ILE A N 1
ATOM 809 C CA . ILE A 1 102 ? 4.583 14.511 4.525 1.00 58.91 102 ILE A CA 1
ATOM 810 C C . ILE A 1 102 ? 4.634 15.496 5.676 1.00 58.91 102 ILE A C 1
ATOM 812 O O . ILE A 1 102 ? 4.904 15.126 6.812 1.00 58.91 102 ILE A O 1
ATOM 816 N N . LYS A 1 103 ? 4.472 16.785 5.377 1.00 53.72 103 LYS A N 1
ATOM 817 C CA . LYS A 1 103 ? 4.306 17.766 6.449 1.00 53.72 103 LYS A CA 1
ATOM 818 C C . LYS A 1 103 ? 2.959 17.463 7.113 1.00 53.72 103 LYS A C 1
ATOM 820 O O . LYS A 1 103 ? 1.952 17.559 6.400 1.00 53.72 103 LYS A O 1
ATOM 825 N N . PRO A 1 104 ? 2.910 17.094 8.407 1.00 45.56 104 PRO A N 1
ATOM 826 C CA . PRO A 1 104 ? 1.642 17.001 9.108 1.00 45.56 104 PRO A CA 1
ATOM 827 C C . PRO A 1 104 ? 0.952 18.356 8.983 1.00 45.56 104 PRO A C 1
ATOM 829 O O . PRO 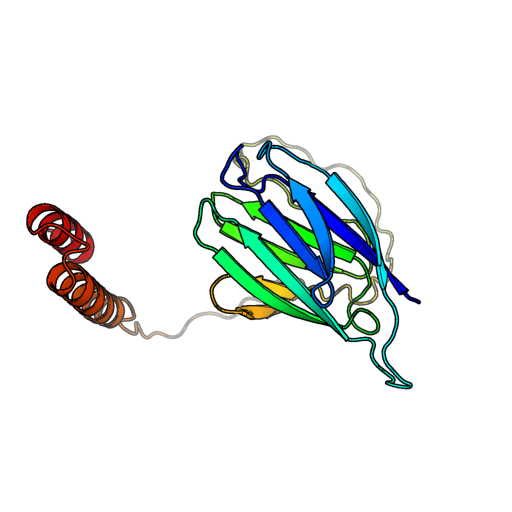A 1 104 ? 1.587 19.413 9.054 1.00 45.56 104 PRO A O 1
ATOM 832 N N . LYS A 1 105 ? -0.349 18.328 8.709 1.00 40.69 105 LYS A N 1
ATOM 833 C CA . LYS A 1 105 ? -1.165 19.528 8.532 1.00 40.69 105 LYS A CA 1
ATOM 834 C C . LYS A 1 105 ? -1.476 20.135 9.907 1.00 40.69 105 LYS A C 1
ATOM 836 O O . LYS A 1 105 ? -2.634 20.308 10.263 1.00 40.69 105 LYS A O 1
ATOM 841 N N . GLU A 1 106 ? -0.445 20.422 10.696 1.00 40.84 106 GLU A N 1
ATOM 842 C CA . GLU A 1 106 ? -0.581 21.245 11.889 1.00 40.84 106 GLU A CA 1
ATOM 843 C C . GLU A 1 106 ? -0.795 22.700 11.471 1.00 40.84 106 GLU A C 1
ATOM 845 O O . GLU A 1 106 ? -0.238 23.196 10.486 1.00 40.84 106 GLU A O 1
ATOM 850 N N . ALA A 1 107 ? -1.707 23.345 12.191 1.00 39.72 107 ALA A N 1
ATOM 851 C CA . ALA A 1 107 ? -2.262 24.650 11.902 1.00 39.72 107 ALA A CA 1
ATOM 852 C C . ALA A 1 107 ? -1.191 25.681 11.520 1.00 39.72 107 ALA A C 1
ATOM 854 O O . ALA A 1 107 ? -0.235 25.935 12.248 1.00 39.72 107 ALA A O 1
ATOM 855 N N . THR A 1 108 ? -1.406 26.348 10.385 1.00 39.88 108 THR A N 1
ATOM 856 C CA . THR A 1 108 ? -0.721 27.601 10.070 1.00 39.88 108 THR A CA 1
ATOM 857 C C . THR A 1 108 ? -1.165 28.657 11.083 1.00 39.88 108 THR A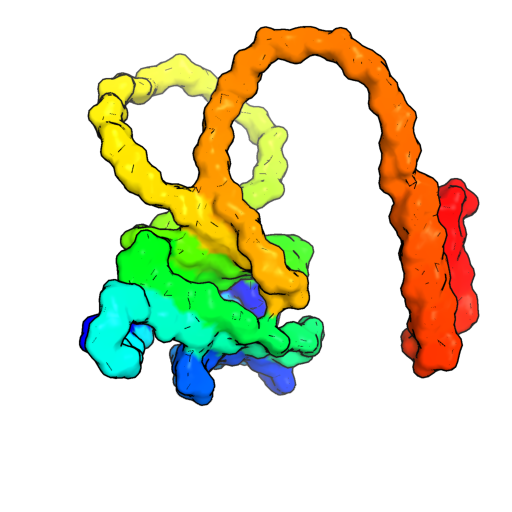 C 1
ATOM 859 O O . THR A 1 108 ? -2.147 29.360 10.866 1.00 39.88 108 THR A O 1
ATOM 862 N N . MET A 1 109 ? -0.448 28.763 12.200 1.00 39.50 109 MET A N 1
ATOM 863 C CA . MET A 1 109 ? -0.461 29.929 13.077 1.00 39.50 109 MET A CA 1
ATOM 864 C C . MET A 1 109 ? 0.947 30.542 13.107 1.00 39.50 109 MET A C 1
ATOM 866 O O . MET A 1 109 ? 1.859 30.031 13.740 1.00 39.50 109 MET A O 1
ATOM 870 N N . ILE A 1 110 ? 1.086 31.616 12.322 1.00 44.16 110 ILE A N 1
ATOM 871 C CA . ILE A 1 110 ? 1.903 32.831 12.505 1.00 44.16 110 ILE A CA 1
ATOM 872 C C . ILE A 1 110 ? 3.266 32.703 13.224 1.00 44.16 110 ILE A C 1
ATOM 874 O O . ILE A 1 110 ? 3.313 32.550 14.437 1.00 44.16 110 ILE A O 1
ATOM 878 N N . SER A 1 111 ? 4.368 33.003 12.520 1.00 39.41 111 SER A N 1
ATOM 879 C CA . SER A 1 111 ? 5.339 34.024 12.970 1.00 39.41 111 SER A CA 1
ATOM 880 C C . SER A 1 111 ? 6.338 34.399 11.865 1.00 39.41 111 SER A C 1
ATOM 882 O O . SER A 1 111 ? 6.618 33.625 10.954 1.00 39.41 111 SER A O 1
ATOM 884 N N . ALA A 1 112 ? 6.816 35.638 11.930 1.00 39.91 112 ALA A N 1
ATOM 885 C CA . ALA A 1 112 ? 7.413 36.430 10.866 1.00 39.91 112 ALA A CA 1
ATOM 886 C C . ALA A 1 112 ? 8.948 36.327 10.748 1.00 39.91 112 ALA A C 1
ATOM 888 O O . ALA A 1 112 ? 9.643 36.146 11.743 1.00 39.91 112 ALA A O 1
ATOM 889 N N . ASN A 1 113 ? 9.448 36.580 9.527 1.00 41.66 113 ASN A N 1
ATOM 890 C CA . ASN A 1 113 ? 10.481 37.571 9.144 1.00 41.66 113 ASN A CA 1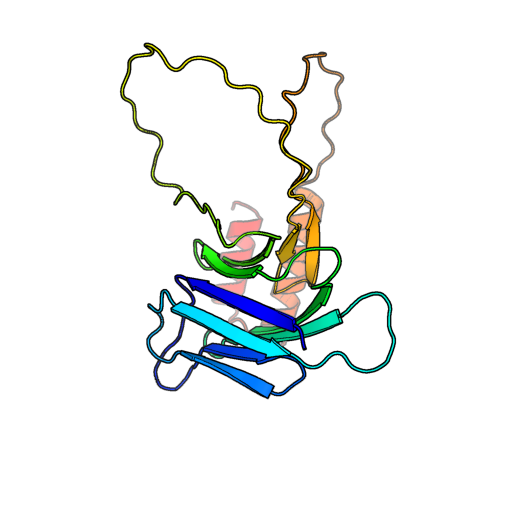
ATOM 891 C C . ASN A 1 113 ? 11.416 37.024 8.030 1.00 41.66 113 ASN A C 1
ATOM 893 O O . ASN A 1 113 ? 12.069 36.002 8.240 1.00 41.66 113 ASN A O 1
ATOM 897 N N . PRO A 1 114 ? 11.529 37.669 6.847 1.00 51.62 114 PRO A N 1
ATOM 898 C CA . PRO A 1 114 ? 12.286 37.127 5.722 1.00 51.62 114 PRO A CA 1
ATOM 899 C C . PRO A 1 114 ? 13.668 37.779 5.618 1.00 51.62 114 PRO A C 1
ATOM 901 O O . PRO A 1 114 ? 13.769 38.924 5.182 1.00 51.62 114 PRO A O 1
ATOM 904 N N . LYS A 1 115 ? 14.752 37.061 5.939 1.00 42.44 115 LYS A N 1
ATOM 905 C CA . LYS A 1 115 ? 16.094 37.433 5.457 1.00 42.44 115 LYS A CA 1
ATOM 906 C C . LYS A 1 115 ? 16.936 36.212 5.096 1.00 42.44 115 LYS A C 1
ATOM 908 O O . LYS A 1 115 ? 17.282 35.405 5.945 1.00 42.44 115 LYS A O 1
ATOM 913 N N . ASN A 1 116 ? 17.324 36.208 3.821 1.00 41.31 116 ASN A N 1
ATOM 914 C CA . ASN A 1 116 ? 18.490 35.557 3.231 1.00 41.31 116 ASN A CA 1
ATOM 915 C C . ASN A 1 116 ? 18.512 34.028 3.204 1.00 41.31 116 ASN A C 1
ATOM 917 O O . ASN A 1 116 ? 19.160 33.432 4.047 1.00 41.31 116 ASN A O 1
ATOM 921 N N . PHE A 1 117 ? 18.031 33.424 2.112 1.00 38.09 117 PHE A N 1
ATOM 922 C CA . PHE A 1 117 ? 18.826 32.383 1.456 1.00 38.09 117 PHE A CA 1
ATOM 923 C C . PHE A 1 117 ? 18.818 32.550 -0.064 1.00 38.09 117 PHE A C 1
ATOM 925 O O . PHE A 1 117 ? 17.799 32.756 -0.717 1.00 38.09 117 PHE A O 1
ATOM 932 N N . ARG A 1 118 ? 20.046 32.555 -0.567 1.00 37.69 118 ARG A N 1
ATOM 933 C CA . ARG A 1 118 ? 20.512 32.852 -1.912 1.00 37.69 118 ARG A CA 1
ATOM 934 C C . ARG A 1 118 ? 20.140 31.707 -2.851 1.00 37.69 118 ARG A C 1
ATOM 936 O O . ARG A 1 118 ? 20.365 30.544 -2.535 1.00 37.69 118 ARG A O 1
ATOM 943 N N . THR A 1 119 ? 19.609 32.074 -4.009 1.00 43.41 119 THR A N 1
ATOM 944 C CA . THR A 1 119 ? 19.264 31.211 -5.137 1.00 43.41 119 THR A CA 1
ATOM 945 C C . THR A 1 119 ? 20.414 30.274 -5.504 1.00 43.41 119 THR A C 1
ATOM 947 O O . THR A 1 119 ? 21.477 30.732 -5.922 1.00 43.41 119 THR A O 1
ATOM 950 N N . VAL A 1 120 ? 20.173 28.965 -5.435 1.00 40.47 120 VAL A N 1
ATOM 951 C CA . VAL A 1 120 ? 20.924 27.975 -6.211 1.00 40.47 120 VAL A CA 1
ATOM 952 C C . VAL A 1 120 ? 19.917 27.286 -7.119 1.00 40.47 120 VAL A C 1
ATOM 954 O O . VAL A 1 120 ? 19.067 26.527 -6.665 1.00 40.47 120 VAL A O 1
ATOM 957 N N . LYS A 1 121 ? 19.981 27.618 -8.412 1.00 45.41 121 LYS A N 1
ATOM 958 C CA . LYS A 1 121 ? 19.342 26.843 -9.475 1.00 45.41 121 LYS A CA 1
ATOM 959 C C . LYS A 1 121 ? 19.923 25.432 -9.413 1.00 45.41 121 LYS A C 1
ATOM 961 O O . LYS A 1 121 ? 21.083 25.242 -9.769 1.00 45.41 121 LYS A O 1
ATOM 966 N N . LYS A 1 122 ? 19.130 24.461 -8.975 1.00 40.22 122 LYS A N 1
ATOM 967 C CA . LYS A 1 122 ? 19.368 23.054 -9.275 1.00 40.22 122 LYS A CA 1
ATOM 968 C C . LYS A 1 122 ? 18.183 22.608 -10.111 1.00 40.22 122 LYS A C 1
ATOM 970 O O . LYS A 1 122 ? 17.046 22.675 -9.659 1.00 40.22 122 LYS A O 1
ATOM 975 N N . GLU A 1 123 ? 18.457 22.284 -11.365 1.00 41.50 123 GLU A N 1
ATOM 976 C CA . GLU A 1 123 ? 17.494 21.682 -12.277 1.00 41.50 123 GLU A CA 1
ATOM 977 C C . GLU A 1 123 ? 17.062 20.337 -11.675 1.00 41.50 123 GLU A C 1
ATOM 979 O O . GLU A 1 123 ? 17.768 19.334 -11.761 1.00 41.50 123 GLU A O 1
ATOM 984 N N . GLU A 1 124 ? 15.933 20.344 -10.965 1.00 37.59 124 GLU A N 1
ATOM 985 C CA . GLU A 1 124 ? 15.279 19.145 -10.453 1.00 37.59 124 GLU A CA 1
ATOM 986 C C . GLU A 1 124 ? 14.653 18.399 -11.630 1.00 37.59 124 GLU A C 1
ATOM 988 O O . GLU A 1 124 ? 13.598 18.756 -12.161 1.00 37.59 124 GLU A O 1
ATOM 993 N N . HIS A 1 125 ? 15.326 17.335 -12.055 1.00 42.84 125 HIS A N 1
ATOM 994 C CA . HIS A 1 125 ? 14.740 16.330 -12.923 1.00 42.84 125 HIS A CA 1
ATOM 995 C C . HIS A 1 125 ? 13.548 15.677 -12.203 1.00 42.84 125 HIS A C 1
ATOM 997 O O . HIS A 1 125 ? 13.721 14.816 -11.350 1.00 42.84 125 HIS A O 1
ATOM 1003 N N . LYS A 1 126 ? 12.339 16.129 -12.557 1.00 45.28 126 LYS A N 1
ATOM 1004 C CA . LYS A 1 126 ? 11.060 15.395 -12.569 1.00 45.28 126 LYS A CA 1
ATOM 1005 C C . LYS A 1 126 ? 10.939 14.226 -11.571 1.00 45.28 126 LYS A C 1
ATOM 1007 O O . LYS A 1 126 ? 10.820 13.077 -11.985 1.00 45.28 126 LYS A O 1
ATOM 1012 N N . ALA A 1 127 ? 10.829 14.505 -10.276 1.00 45.09 127 ALA A N 1
ATOM 1013 C CA . ALA A 1 127 ? 10.228 13.545 -9.349 1.00 45.09 127 ALA A CA 1
ATOM 1014 C C . ALA A 1 127 ? 8.696 13.606 -9.499 1.00 45.09 127 ALA A C 1
ATOM 1016 O O . ALA A 1 127 ? 7.995 14.197 -8.679 1.00 45.09 127 ALA A O 1
ATOM 1017 N N . GLN A 1 128 ? 8.165 13.061 -10.597 1.00 56.09 128 GLN A N 1
ATOM 1018 C CA . GLN A 1 128 ? 6.719 12.896 -10.776 1.00 56.09 128 GLN A CA 1
ATOM 1019 C C . GLN A 1 128 ? 6.261 11.669 -9.982 1.00 56.09 128 GLN A C 1
ATOM 1021 O O . GLN A 1 128 ? 6.050 10.595 -10.534 1.00 56.09 128 GLN A O 1
ATOM 1026 N N . GLY A 1 129 ? 6.139 11.823 -8.664 1.00 56.97 129 GLY A N 1
ATOM 1027 C CA . GLY A 1 129 ? 5.455 10.836 -7.834 1.00 56.97 129 GLY A CA 1
ATOM 1028 C C . GLY A 1 129 ? 3.962 10.800 -8.168 1.00 56.97 129 GLY A C 1
ATOM 1029 O O . GLY A 1 129 ? 3.370 11.802 -8.578 1.00 56.97 129 GLY A O 1
ATOM 1030 N N . PHE A 1 130 ? 3.327 9.651 -7.986 1.00 66.62 130 PHE A N 1
ATOM 1031 C CA . PHE A 1 130 ? 1.873 9.526 -8.050 1.00 66.62 130 PHE A CA 1
ATOM 1032 C C . PHE A 1 130 ? 1.342 9.043 -6.703 1.00 66.62 130 PHE A C 1
ATOM 1034 O O . PHE A 1 130 ? 1.997 8.273 -6.001 1.00 66.62 130 PHE A O 1
ATOM 1041 N N . VAL A 1 131 ? 0.155 9.522 -6.343 1.00 73.31 131 VAL A N 1
ATOM 1042 C CA . VAL A 1 131 ? -0.601 9.064 -5.178 1.00 73.31 131 VAL A CA 1
ATOM 1043 C C . VAL A 1 131 ? -1.642 8.078 -5.672 1.00 73.31 131 VAL A C 1
ATOM 1045 O O . VAL A 1 131 ? -2.401 8.399 -6.589 1.00 73.31 131 VAL A O 1
ATOM 1048 N N . VAL A 1 132 ? -1.693 6.897 -5.069 1.00 74.12 132 VAL A N 1
ATOM 1049 C CA . VAL A 1 132 ? -2.758 5.926 -5.330 1.00 74.12 132 VAL A CA 1
ATOM 1050 C C . VAL A 1 132 ? -3.733 5.937 -4.167 1.00 74.12 132 VAL A C 1
ATOM 1052 O O . VAL A 1 132 ? -3.320 5.838 -3.009 1.00 74.12 132 VAL A O 1
ATOM 1055 N N . ASN A 1 133 ? -5.025 6.053 -4.470 1.00 73.62 133 ASN A N 1
ATOM 1056 C CA . ASN A 1 133 ? -6.067 5.786 -3.491 1.00 73.62 133 ASN A CA 1
ATOM 1057 C C . ASN A 1 133 ? -6.174 4.263 -3.302 1.00 73.62 133 ASN A C 1
ATOM 1059 O O . ASN A 1 133 ? -6.496 3.559 -4.258 1.00 73.62 133 ASN A O 1
ATOM 1063 N N . PRO A 1 134 ? -5.912 3.727 -2.105 1.00 59.53 134 PRO A N 1
ATOM 1064 C CA . PRO A 1 134 ? -5.895 2.287 -1.893 1.00 59.53 134 PRO A CA 1
ATOM 1065 C C . PRO A 1 134 ? -7.286 1.649 -1.923 1.00 59.53 134 PRO A C 1
ATOM 1067 O O . PRO A 1 134 ? -7.371 0.442 -2.129 1.00 59.53 134 PRO A O 1
ATOM 1070 N N . ILE A 1 135 ? -8.362 2.425 -1.761 1.00 68.31 135 ILE A N 1
ATOM 1071 C CA . ILE A 1 135 ? -9.739 1.913 -1.819 1.00 68.31 135 ILE A CA 1
ATOM 1072 C C . ILE A 1 135 ? -10.205 1.800 -3.276 1.00 68.31 135 ILE A C 1
ATOM 1074 O O . ILE A 1 135 ? -10.743 0.775 -3.677 1.00 68.31 135 ILE A O 1
ATOM 1078 N N . THR A 1 136 ? -9.982 2.843 -4.081 1.00 66.88 136 THR A N 1
ATOM 1079 C CA . THR A 1 136 ? -10.501 2.918 -5.460 1.00 66.88 136 THR A CA 1
ATOM 1080 C C . THR A 1 136 ? -9.476 2.551 -6.533 1.00 66.88 136 THR A C 1
ATOM 1082 O O . THR A 1 136 ? -9.832 2.379 -7.694 1.00 66.88 136 THR A O 1
ATOM 1085 N N . GLY A 1 137 ? -8.190 2.470 -6.183 1.00 69.94 137 GLY A N 1
ATOM 1086 C CA . GLY A 1 137 ? -7.092 2.279 -7.133 1.00 69.94 137 GLY A CA 1
ATOM 1087 C C . GLY A 1 137 ? -6.796 3.504 -8.008 1.00 69.94 137 GLY A C 1
ATOM 1088 O O . GLY A 1 137 ? -5.913 3.437 -8.866 1.00 69.94 137 GLY A O 1
ATOM 1089 N N . GLU A 1 138 ? -7.498 4.627 -7.810 1.00 73.50 138 GLU A N 1
ATOM 1090 C CA . GLU A 1 138 ? -7.289 5.843 -8.595 1.00 73.50 138 GLU A CA 1
ATOM 1091 C C . GLU A 1 138 ? -5.870 6.386 -8.398 1.00 73.50 138 GLU A C 1
ATOM 1093 O O . GLU A 1 138 ? -5.456 6.707 -7.280 1.00 73.50 138 GLU A O 1
ATOM 1098 N N . LYS A 1 139 ? -5.133 6.530 -9.505 1.00 73.06 139 LYS A N 1
ATOM 1099 C CA . LYS A 1 139 ? -3.794 7.124 -9.531 1.00 73.06 139 LYS A CA 1
ATOM 1100 C C . LYS A 1 139 ? -3.899 8.612 -9.864 1.00 73.06 139 LYS A C 1
ATOM 1102 O O . LYS A 1 139 ? -4.339 8.972 -10.954 1.00 73.06 139 LYS A O 1
ATOM 1107 N N . ARG A 1 140 ? -3.452 9.488 -8.963 1.00 73.88 140 ARG A N 1
ATOM 1108 C CA . ARG A 1 140 ? -3.282 10.927 -9.222 1.00 73.88 140 ARG A CA 1
ATOM 1109 C C . ARG A 1 140 ? -1.800 11.255 -9.331 1.00 73.88 140 ARG A C 1
ATOM 1111 O O . ARG A 1 140 ? -1.048 11.065 -8.380 1.00 73.88 140 ARG A O 1
ATOM 1118 N N . VAL A 1 141 ? -1.380 11.764 -10.485 1.00 67.38 141 VAL A N 1
ATOM 1119 C CA . VAL A 1 141 ? -0.016 12.271 -10.683 1.00 67.38 141 VAL A CA 1
ATOM 1120 C C . VAL A 1 141 ? 0.146 13.544 -9.849 1.00 67.38 141 VAL A C 1
ATOM 1122 O O . VAL A 1 141 ? -0.657 14.470 -9.983 1.00 67.38 141 VAL A O 1
ATOM 1125 N N . MET A 1 142 ? 1.156 13.608 -8.977 1.00 54.41 142 MET A N 1
ATOM 1126 C CA . MET A 1 142 ? 1.493 14.847 -8.275 1.00 54.41 142 MET A CA 1
ATOM 1127 C C . MET A 1 142 ? 2.194 15.773 -9.264 1.00 54.41 142 MET A C 1
ATOM 1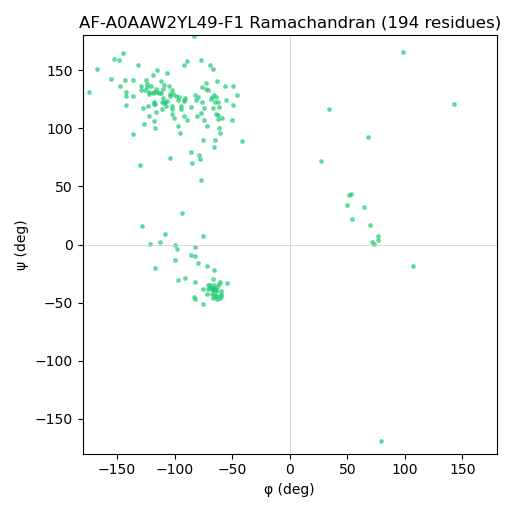129 O O . MET A 1 142 ? 3.412 15.741 -9.430 1.00 54.41 142 MET A O 1
ATOM 1133 N N . SER A 1 143 ? 1.414 16.595 -9.961 1.00 51.00 143 SER A N 1
ATOM 1134 C CA . SER A 1 143 ? 1.978 17.709 -10.712 1.00 51.00 143 SER A CA 1
ATOM 1135 C C . SER A 1 143 ? 2.587 18.708 -9.723 1.00 51.00 143 SER A C 1
ATOM 1137 O O . SER A 1 143 ? 1.888 19.124 -8.794 1.00 51.00 143 SER A O 1
ATOM 1139 N N . PRO A 1 144 ? 3.848 19.141 -9.900 1.00 46.75 144 PRO A N 1
ATOM 1140 C CA . PRO A 1 144 ? 4.361 20.281 -9.161 1.00 46.75 144 PRO A CA 1
ATOM 1141 C C . PRO A 1 144 ? 3.507 21.494 -9.538 1.00 46.75 144 PRO A C 1
ATOM 1143 O O . PRO A 1 144 ? 3.406 21.870 -10.708 1.00 46.75 144 PRO A O 1
ATOM 1146 N N . SER A 1 145 ? 2.833 22.063 -8.542 1.00 40.16 145 SER A N 1
ATOM 1147 C CA . SER A 1 145 ? 2.027 23.271 -8.661 1.00 40.16 145 SER A CA 1
ATOM 1148 C C . SER A 1 145 ? 2.831 24.372 -9.353 1.00 40.16 145 SER A C 1
ATOM 1150 O O . SER A 1 145 ? 3.742 24.953 -8.765 1.00 40.16 145 SER A O 1
ATOM 1152 N N . SER A 1 146 ? 2.488 24.659 -10.607 1.00 40.00 146 SER A N 1
ATOM 1153 C CA . SER A 1 146 ? 2.892 25.897 -11.269 1.00 40.00 146 SER A CA 1
ATOM 1154 C C . SER A 1 146 ? 2.007 27.027 -10.729 1.00 40.00 146 SER A C 1
ATOM 1156 O O . SER A 1 146 ? 0.798 26.818 -10.614 1.00 40.00 146 SER A O 1
ATOM 1158 N N . PRO A 1 147 ? 2.544 28.213 -10.388 1.00 42.22 147 PRO A N 1
ATOM 1159 C CA . PRO A 1 147 ? 1.718 29.350 -10.006 1.00 42.22 147 PRO A CA 1
ATOM 1160 C C . PRO A 1 147 ? 0.835 29.747 -11.193 1.00 42.22 147 PRO A C 1
ATOM 1162 O O . PRO A 1 147 ? 1.309 30.194 -12.239 1.00 42.22 147 PRO A O 1
ATOM 1165 N N . GLN A 1 148 ? -0.463 29.512 -11.027 1.00 38.25 148 GLN A N 1
ATOM 1166 C CA . GLN A 1 148 ? -1.501 29.792 -12.004 1.00 38.25 148 GLN A CA 1
ATOM 1167 C C . GLN A 1 148 ? -1.570 31.305 -12.229 1.00 38.25 148 GLN A C 1
ATOM 1169 O O . GLN A 1 148 ? -1.904 32.081 -11.335 1.00 38.25 148 GLN A O 1
ATOM 1174 N N . LYS A 1 149 ? -1.189 31.716 -13.439 1.00 37.75 149 LYS A N 1
ATOM 1175 C CA . LYS A 1 149 ? -1.294 33.086 -13.933 1.00 37.75 149 LYS A CA 1
ATOM 1176 C C . LYS A 1 149 ? -2.776 33.463 -14.003 1.00 37.75 149 LYS A C 1
ATOM 1178 O O . LYS A 1 149 ? -3.579 32.747 -14.595 1.00 37.75 149 LYS A O 1
ATOM 1183 N N . THR A 1 150 ? -3.103 34.583 -13.378 1.00 45.22 150 THR A N 1
ATOM 1184 C CA . THR A 1 150 ? -4.417 35.217 -13.305 1.00 45.22 150 THR A CA 1
ATOM 1185 C C . THR A 1 150 ? -4.989 35.487 -14.699 1.00 45.22 150 THR A C 1
ATOM 1187 O O . THR A 1 150 ? -4.372 36.198 -15.491 1.00 45.22 150 THR A O 1
ATOM 1190 N N . ALA A 1 151 ? -6.191 34.980 -14.971 1.00 38.06 151 ALA A N 1
ATOM 1191 C CA . ALA A 1 151 ? -7.142 35.576 -15.905 1.00 38.06 151 ALA A CA 1
ATOM 1192 C C . ALA A 1 151 ? -8.566 35.279 -15.405 1.00 38.06 151 ALA A C 1
ATOM 1194 O O . ALA A 1 151 ? -8.842 34.200 -14.889 1.00 38.06 151 ALA A O 1
ATOM 1195 N N . ALA A 1 152 ? -9.395 36.313 -15.469 1.00 45.88 152 ALA A N 1
ATOM 1196 C CA . ALA A 1 152 ? -10.621 36.552 -14.715 1.00 45.88 152 ALA A CA 1
ATOM 1197 C C . ALA A 1 152 ? -11.871 35.842 -15.321 1.00 45.88 152 ALA A C 1
ATOM 1199 O O . ALA A 1 152 ? -11.734 35.136 -16.319 1.00 45.88 152 ALA A O 1
ATOM 1200 N N . PRO A 1 153 ? -13.064 35.976 -14.701 1.00 61.59 153 PRO A N 1
ATOM 1201 C CA . PRO A 1 153 ? -14.118 34.962 -14.663 1.00 61.59 153 PRO A CA 1
ATOM 1202 C C . PRO A 1 153 ? -15.108 35.039 -15.831 1.00 61.59 153 PRO A C 1
ATOM 1204 O O . PRO A 1 153 ? -15.323 36.092 -16.428 1.00 61.59 153 PRO A O 1
ATOM 1207 N N . THR A 1 154 ? -15.788 33.929 -16.108 1.00 37.78 154 THR A N 1
ATOM 1208 C CA . THR A 1 154 ? -17.094 33.940 -16.778 1.00 37.78 154 THR A CA 1
ATOM 1209 C C . THR A 1 154 ? -17.969 32.861 -16.152 1.00 37.78 154 THR A C 1
ATOM 1211 O O . THR A 1 154 ? -17.547 31.718 -15.983 1.00 37.78 154 THR A O 1
ATOM 1214 N N . ASP A 1 155 ? -19.153 33.303 -15.747 1.00 45.59 155 ASP A N 1
ATOM 1215 C CA . ASP A 1 155 ? -20.228 32.593 -15.069 1.00 45.59 155 ASP A CA 1
ATOM 1216 C C . ASP A 1 155 ? -20.641 31.254 -15.699 1.00 45.59 155 ASP A C 1
ATOM 1218 O O . ASP A 1 155 ? -20.864 31.168 -16.904 1.00 45.59 155 ASP A O 1
ATOM 1222 N N . ALA A 1 156 ? -20.850 30.241 -14.847 1.00 42.84 156 ALA A N 1
ATOM 1223 C CA . ALA A 1 156 ? -22.154 29.585 -14.664 1.00 42.84 156 ALA A CA 1
ATOM 1224 C C . ALA A 1 156 ? -22.084 28.553 -13.509 1.00 42.84 156 ALA A C 1
ATOM 1226 O O . ALA A 1 156 ? -21.184 27.707 -13.494 1.00 42.84 156 ALA A O 1
ATOM 1227 N N . PRO A 1 157 ? -23.031 28.567 -12.551 1.00 51.78 157 PRO A N 1
ATOM 1228 C CA . PRO A 1 157 ? -23.085 27.600 -11.463 1.00 51.78 157 PRO A CA 1
ATOM 1229 C C . PRO A 1 157 ? -23.735 26.308 -11.969 1.00 51.78 157 PRO A C 1
ATOM 1231 O O . PRO A 1 157 ? -24.928 26.267 -12.252 1.00 51.78 157 PRO A O 1
ATOM 1234 N N . SER A 1 158 ? -22.961 25.232 -12.094 1.00 41.34 158 SER A N 1
ATOM 1235 C CA . SER A 1 158 ? -23.539 23.900 -12.289 1.00 41.34 158 SER A CA 1
ATOM 1236 C C . SER A 1 158 ? -23.723 23.235 -10.930 1.00 41.34 158 SER A C 1
ATOM 1238 O O . SER A 1 158 ? -22.744 22.886 -10.266 1.00 41.34 158 SER A O 1
ATOM 1240 N N . ASN A 1 159 ? -24.993 23.085 -10.540 1.00 49.31 159 ASN A N 1
ATOM 1241 C CA . ASN A 1 159 ? -25.509 22.266 -9.440 1.00 49.31 159 ASN A CA 1
ATOM 1242 C C . ASN A 1 159 ? -24.803 20.903 -9.373 1.00 49.31 159 ASN A C 1
ATOM 1244 O O . ASN A 1 159 ? -25.240 19.920 -9.965 1.00 49.31 159 ASN A O 1
ATOM 1248 N N . THR A 1 160 ? -23.699 20.844 -8.633 1.00 50.19 160 THR A N 1
ATOM 1249 C CA . THR A 1 160 ? -22.943 19.606 -8.379 1.00 50.19 160 THR A CA 1
ATOM 1250 C C . THR A 1 160 ? -23.281 19.032 -6.994 1.00 50.19 160 THR A C 1
ATOM 1252 O O . THR A 1 160 ? -22.773 17.987 -6.621 1.00 50.19 160 THR A O 1
ATOM 1255 N N . GLY A 1 161 ? -24.166 19.682 -6.225 1.00 53.94 161 GLY A N 1
ATOM 1256 C CA . GLY A 1 161 ? -24.650 19.173 -4.934 1.00 53.94 161 GLY A CA 1
ATOM 1257 C C . GLY A 1 161 ? -25.807 18.177 -5.068 1.00 53.94 161 GLY A C 1
ATOM 1258 O O . GLY A 1 161 ? -25.770 17.112 -4.468 1.00 53.94 161 GLY A O 1
ATOM 1259 N N . GLU A 1 162 ? -26.802 18.479 -5.911 1.00 54.69 162 GLU A N 1
ATOM 1260 C CA . GLU A 1 162 ? -28.080 17.744 -5.949 1.00 54.69 162 GLU A CA 1
ATOM 1261 C C . GLU A 1 162 ? -27.968 16.281 -6.398 1.00 54.69 162 GLU A C 1
ATOM 1263 O O . GLU A 1 162 ? -28.683 15.426 -5.879 1.00 54.69 162 GLU A O 1
ATOM 1268 N N . ARG A 1 163 ? -27.059 15.967 -7.332 1.00 57.34 163 ARG A N 1
ATOM 1269 C CA . ARG A 1 163 ? -26.862 14.580 -7.794 1.00 57.34 163 ARG A CA 1
ATOM 1270 C C . ARG A 1 163 ? -26.197 13.701 -6.739 1.00 57.34 163 ARG A C 1
ATOM 1272 O O . ARG A 1 163 ? -26.573 12.543 -6.608 1.00 57.34 163 ARG A O 1
ATOM 1279 N N . ASN A 1 164 ? -25.289 14.270 -5.946 1.00 73.19 164 ASN A N 1
ATOM 1280 C CA . ASN A 1 164 ? -24.599 13.526 -4.896 1.00 73.19 164 ASN A CA 1
ATOM 1281 C C . ASN A 1 164 ? -25.573 13.106 -3.790 1.00 73.19 164 ASN A C 1
ATOM 1283 O O . ASN A 1 164 ? -25.510 11.972 -3.337 1.00 73.19 164 ASN A O 1
ATOM 1287 N N . TYR A 1 165 ? -26.528 13.966 -3.412 1.00 83.00 165 TYR A N 1
ATOM 1288 C CA . TYR A 1 165 ? -27.519 13.625 -2.384 1.00 83.00 165 TYR A CA 1
ATOM 1289 C C . TYR A 1 165 ? -28.414 12.454 -2.794 1.00 83.00 165 TYR A C 1
ATOM 1291 O O . TYR A 1 165 ? -28.782 11.630 -1.963 1.00 83.00 165 TYR A O 1
ATOM 1299 N N . LEU A 1 166 ? -28.768 12.372 -4.077 1.00 84.62 166 LEU A N 1
ATOM 1300 C CA . LEU A 1 166 ? -29.661 11.335 -4.585 1.00 84.62 166 LEU A CA 1
ATOM 1301 C C . LEU A 1 166 ? -28.963 9.965 -4.618 1.00 84.62 166 LEU A C 1
ATOM 1303 O O . LEU A 1 166 ? -29.538 8.982 -4.156 1.00 84.62 166 LEU A O 1
ATOM 1307 N N . GLU A 1 167 ? -27.702 9.928 -5.058 1.00 86.38 167 GLU A N 1
ATOM 1308 C CA . GLU A 1 167 ? -26.855 8.724 -5.020 1.00 86.38 167 GLU A CA 1
ATOM 1309 C C . GLU A 1 167 ? -26.574 8.263 -3.577 1.00 86.38 167 GLU A C 1
ATOM 1311 O O . GLU A 1 167 ? -26.628 7.072 -3.263 1.00 86.38 167 GLU A O 1
ATOM 1316 N N . GLU A 1 168 ? -26.329 9.205 -2.665 1.00 84.38 168 GLU A N 1
ATOM 1317 C CA . GLU A 1 168 ? -26.032 8.909 -1.262 1.00 84.38 168 GLU A CA 1
ATOM 1318 C C . GLU A 1 168 ? -27.270 8.359 -0.522 1.00 84.38 168 GLU A C 1
ATOM 1320 O O . GLU A 1 168 ? -27.156 7.429 0.282 1.00 84.38 168 GLU A O 1
ATOM 1325 N N . LEU A 1 169 ? -28.475 8.840 -0.856 1.00 88.62 169 LEU A N 1
ATOM 1326 C CA . LEU A 1 169 ? -29.742 8.296 -0.349 1.00 88.62 169 LEU A CA 1
ATOM 1327 C C . LEU A 1 169 ? -30.027 6.873 -0.858 1.00 88.62 169 LEU A C 1
ATOM 1329 O O . LEU A 1 169 ? -30.507 6.038 -0.086 1.00 88.62 169 LEU A O 1
ATOM 1333 N N . GLU A 1 170 ? -29.721 6.578 -2.122 1.00 91.38 170 GLU A N 1
ATOM 1334 C CA . GLU A 1 170 ? -29.892 5.240 -2.709 1.00 91.38 170 GLU A CA 1
ATOM 1335 C C . GLU A 1 170 ? -28.939 4.213 -2.072 1.00 91.38 170 GLU A C 1
ATOM 1337 O O . GLU A 1 170 ? -29.329 3.078 -1.764 1.00 91.38 170 GLU A O 1
ATOM 1342 N N . MET A 1 171 ? -27.707 4.635 -1.770 1.00 90.62 171 MET A N 1
ATOM 1343 C CA . MET A 1 171 ? -26.741 3.812 -1.046 1.00 90.62 171 MET A CA 1
ATOM 1344 C C . MET A 1 171 ? -27.200 3.526 0.391 1.00 90.62 171 MET A C 1
ATOM 1346 O O . MET A 1 171 ? -27.131 2.380 0.843 1.00 90.62 171 MET A O 1
ATOM 1350 N N . LEU A 1 172 ? -27.720 4.531 1.103 1.00 91.00 172 LEU A N 1
ATOM 1351 C CA . LEU A 1 172 ? -28.249 4.351 2.459 1.00 91.00 172 LEU A CA 1
ATOM 1352 C C . LEU A 1 172 ? -29.466 3.420 2.496 1.00 91.00 172 LEU A C 1
ATOM 1354 O O . LEU A 1 172 ? -29.561 2.585 3.397 1.00 91.00 172 LEU A O 1
ATOM 1358 N N . ALA A 1 173 ? -30.363 3.516 1.512 1.00 91.81 173 ALA A N 1
ATOM 1359 C CA . ALA A 1 173 ? -31.510 2.615 1.400 1.00 91.81 173 ALA A CA 1
ATOM 1360 C C . ALA A 1 173 ? -31.053 1.165 1.179 1.00 91.81 173 ALA A C 1
ATOM 1362 O O . ALA A 1 173 ? -31.499 0.259 1.881 1.00 91.81 173 ALA A O 1
ATOM 1363 N N . SER A 1 174 ? -30.073 0.962 0.292 1.00 93.12 174 SER A N 1
ATOM 1364 C CA . SER A 1 174 ? -29.481 -0.355 0.030 1.00 93.12 174 SER A CA 1
ATOM 1365 C C . SER A 1 174 ? -28.815 -0.973 1.266 1.00 93.12 174 SER A C 1
ATOM 1367 O O . SER A 1 174 ? -28.809 -2.193 1.419 1.00 93.12 174 SER A O 1
ATOM 1369 N N . LEU A 1 175 ? -28.225 -0.156 2.144 1.00 91.31 175 LEU A N 1
ATOM 1370 C CA . LEU A 1 175 ? -27.604 -0.614 3.392 1.00 91.31 175 LEU A CA 1
ATOM 1371 C C . LEU A 1 175 ? -28.645 -0.969 4.465 1.00 91.31 175 LEU A C 1
ATOM 1373 O O . LEU A 1 175 ? -28.474 -1.970 5.164 1.00 91.31 175 LEU A O 1
ATOM 1377 N N . ARG A 1 176 ? -29.739 -0.204 4.560 1.00 93.94 176 ARG A N 1
ATOM 1378 C CA . ARG A 1 176 ? -30.881 -0.522 5.431 1.00 93.94 176 ARG A CA 1
ATOM 1379 C C . ARG A 1 176 ? -31.560 -1.823 5.007 1.00 93.94 176 ARG A C 1
ATOM 1381 O O . ARG A 1 176 ? -31.777 -2.695 5.838 1.00 93.94 176 ARG A O 1
ATOM 1388 N N . ASP A 1 177 ? -31.832 -1.993 3.714 1.00 92.38 177 ASP A N 1
ATOM 1389 C CA . ASP A 1 177 ? -32.515 -3.187 3.193 1.00 92.38 177 ASP A CA 1
ATOM 1390 C C . ASP A 1 177 ? -31.668 -4.465 3.354 1.00 92.38 177 ASP A C 1
ATOM 1392 O O . ASP A 1 177 ? -32.199 -5.572 3.416 1.00 92.38 177 ASP A O 1
ATOM 1396 N N . LYS A 1 178 ? -30.343 -4.318 3.487 1.00 92.56 178 LYS A N 1
ATOM 1397 C CA . LYS A 1 178 ? -29.413 -5.402 3.844 1.00 92.56 178 LYS A CA 1
ATOM 1398 C C . LYS A 1 178 ? -29.334 -5.681 5.351 1.00 92.56 178 LYS A C 1
ATOM 1400 O O . LYS A 1 178 ? -28.594 -6.576 5.748 1.00 92.56 178 LYS A O 1
ATOM 1405 N N . GLY A 1 179 ? -30.046 -4.919 6.183 1.00 90.62 179 GLY A N 1
ATOM 1406 C CA . GLY A 1 179 ? -29.994 -5.014 7.644 1.00 90.62 179 GLY A CA 1
ATOM 1407 C C . GLY A 1 179 ? -28.673 -4.536 8.255 1.00 90.62 179 GLY A C 1
ATOM 1408 O O . GLY A 1 179 ? -28.376 -4.882 9.393 1.00 90.62 179 GLY A O 1
ATOM 1409 N N . ILE A 1 180 ? -27.863 -3.782 7.500 1.00 93.06 180 ILE A N 1
ATOM 1410 C CA . ILE A 1 180 ? -26.570 -3.244 7.961 1.00 93.06 180 ILE A CA 1
ATOM 1411 C C . ILE A 1 180 ? -26.782 -1.955 8.763 1.00 93.06 180 ILE A C 1
ATOM 1413 O O . ILE A 1 180 ? -26.020 -1.669 9.679 1.00 93.06 180 ILE A O 1
ATOM 1417 N N . LEU A 1 181 ? -27.814 -1.183 8.413 1.00 90.62 181 LEU A N 1
ATOM 1418 C CA . LEU A 1 181 ? -28.240 0.010 9.142 1.00 90.62 181 LEU A CA 1
ATOM 1419 C C . LEU A 1 181 ? -29.595 -0.230 9.794 1.00 90.62 181 LEU A C 1
ATOM 1421 O O . LEU A 1 181 ? -30.493 -0.810 9.179 1.00 90.62 181 LEU A O 1
ATOM 1425 N N . THR A 1 182 ? -29.751 0.287 11.008 1.00 92.12 182 THR A N 1
ATOM 1426 C CA . THR A 1 182 ? -31.054 0.376 11.672 1.00 92.12 182 THR A CA 1
ATOM 1427 C C . THR A 1 182 ? -31.883 1.540 11.114 1.00 92.12 182 THR A C 1
ATOM 1429 O O . THR A 1 182 ? -31.350 2.489 10.528 1.00 92.12 182 THR A O 1
ATOM 1432 N N . ASP A 1 183 ? -33.207 1.493 11.293 1.00 88.88 183 ASP A N 1
ATOM 1433 C CA . ASP A 1 183 ? -34.115 2.548 10.814 1.00 88.88 183 ASP A CA 1
ATOM 1434 C C . ASP A 1 183 ? -33.814 3.928 11.434 1.00 88.88 183 ASP A C 1
ATOM 1436 O O . ASP A 1 183 ? -33.963 4.962 10.770 1.00 88.88 183 ASP A O 1
ATOM 1440 N N . GLU A 1 184 ? -33.334 3.959 12.681 1.00 89.56 184 GLU A N 1
ATOM 1441 C CA . GLU A 1 184 ? -32.900 5.194 13.348 1.00 89.56 184 GLU A CA 1
ATOM 1442 C C . GLU A 1 184 ? -31.654 5.794 12.683 1.00 89.56 184 GLU A C 1
ATOM 1444 O O . GLU A 1 184 ? -31.631 6.988 12.371 1.00 89.56 184 GLU A O 1
ATOM 1449 N N . GLU A 1 185 ? -30.641 4.977 12.386 1.00 89.06 185 GLU A N 1
ATOM 1450 C CA . GLU A 1 185 ? -29.396 5.440 11.759 1.00 89.06 185 GLU A CA 1
ATOM 1451 C C . GLU A 1 185 ? -29.607 5.917 10.319 1.00 89.06 185 GLU A C 1
ATOM 1453 O O . GLU A 1 185 ? -29.015 6.915 9.890 1.00 89.06 185 GLU A O 1
ATOM 1458 N N . PHE A 1 186 ? -30.485 5.239 9.575 1.00 94.12 186 PHE A N 1
ATOM 1459 C CA . PHE A 1 186 ? -30.892 5.666 8.239 1.00 94.12 186 PHE A CA 1
ATOM 1460 C C . PHE A 1 186 ? -31.540 7.057 8.275 1.00 94.12 186 PHE A C 1
ATOM 1462 O O . PHE A 1 186 ? -31.212 7.928 7.464 1.00 94.12 186 PHE A O 1
ATOM 1469 N N . THR A 1 187 ? -32.425 7.291 9.246 1.00 90.44 187 THR A N 1
ATOM 1470 C CA . THR A 1 187 ? -33.145 8.563 9.384 1.00 90.44 187 THR A CA 1
ATOM 1471 C C . THR A 1 187 ? -32.199 9.702 9.764 1.00 90.44 187 THR A C 1
ATOM 1473 O O . THR A 1 187 ? -32.255 10.768 9.148 1.00 90.44 187 THR A O 1
ATOM 1476 N N . ALA A 1 188 ? -31.270 9.468 10.696 1.00 91.19 188 ALA A N 1
ATOM 1477 C CA . ALA A 1 188 ? -30.277 10.462 11.102 1.00 91.19 188 ALA A CA 1
ATOM 1478 C C . ALA A 1 188 ? -29.375 10.901 9.933 1.00 91.19 188 ALA A C 1
ATOM 1480 O O . ALA A 1 188 ? -29.184 12.098 9.704 1.00 91.19 188 ALA A O 1
ATOM 1481 N N . LYS A 1 189 ? -28.872 9.947 9.138 1.00 88.25 189 LYS A N 1
ATOM 1482 C CA . LYS A 1 189 ? -28.039 10.258 7.964 1.00 88.25 189 LYS A CA 1
ATOM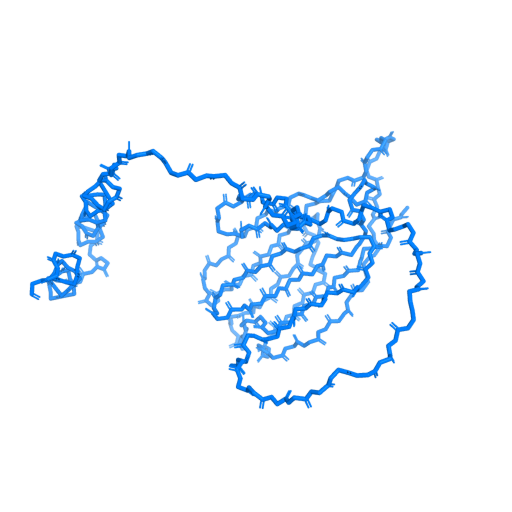 1483 C C . LYS A 1 189 ? -28.830 10.931 6.845 1.00 88.25 189 LYS A C 1
ATOM 1485 O O . LYS A 1 189 ? -28.322 11.854 6.216 1.00 88.25 189 LYS A O 1
ATOM 1490 N N . LYS A 1 190 ? -30.086 10.534 6.625 1.00 90.44 190 LYS A N 1
ATOM 1491 C CA . LYS A 1 190 ? -30.981 11.188 5.660 1.00 90.44 190 LYS A CA 1
ATOM 1492 C C . LYS A 1 190 ? -31.210 12.664 6.000 1.00 90.44 190 LYS A C 1
ATOM 1494 O O . LYS A 1 190 ? -31.172 13.500 5.101 1.00 90.44 190 LYS A O 1
ATOM 1499 N N . ILE A 1 191 ? -31.417 12.987 7.276 1.00 89.00 191 ILE A N 1
ATOM 1500 C CA . ILE A 1 191 ? -31.568 14.370 7.754 1.00 89.00 191 ILE A CA 1
ATOM 1501 C C . ILE A 1 191 ? -30.270 15.156 7.541 1.00 89.00 191 ILE A C 1
ATOM 1503 O O . ILE A 1 191 ? -30.306 16.259 7.005 1.00 89.00 191 ILE A O 1
ATOM 1507 N N . GLN A 1 192 ? -29.119 14.558 7.861 1.00 84.56 192 GLN A N 1
ATOM 1508 C CA . GLN A 1 192 ? -27.804 15.174 7.661 1.00 84.56 192 GLN A CA 1
ATOM 1509 C C . GLN A 1 192 ? -27.520 15.513 6.187 1.00 84.56 192 GLN A C 1
ATOM 1511 O O . GLN A 1 192 ? -26.966 16.571 5.896 1.00 84.56 192 GLN A O 1
ATOM 1516 N N . ILE A 1 193 ? -27.906 14.629 5.266 1.00 85.38 193 ILE A N 1
ATOM 1517 C CA . ILE A 1 193 ? -27.736 14.814 3.816 1.00 85.38 193 ILE A CA 1
ATOM 1518 C C . ILE A 1 193 ? -28.690 15.889 3.281 1.00 85.38 193 ILE A C 1
ATOM 1520 O O . ILE A 1 193 ? -28.305 16.686 2.429 1.00 85.38 193 ILE A O 1
ATOM 1524 N N . LEU A 1 194 ? -29.924 15.939 3.796 1.00 83.88 194 LEU A N 1
ATOM 1525 C CA . LEU A 1 194 ? -30.934 16.928 3.399 1.00 83.88 194 LEU A CA 1
ATOM 1526 C C . LEU A 1 194 ? -30.789 18.282 4.116 1.00 83.88 194 LEU A C 1
ATOM 1528 O O . LEU A 1 194 ? -31.448 19.240 3.720 1.00 83.88 194 LEU A O 1
ATOM 1532 N N . GLY A 1 195 ? -29.936 18.369 5.141 1.00 80.81 195 GLY A N 1
ATOM 1533 C CA . GLY A 1 195 ? -29.717 19.581 5.933 1.00 80.81 195 GLY A CA 1
ATOM 1534 C C . GLY A 1 195 ? -30.946 20.034 6.728 1.00 80.81 195 GLY A C 1
ATOM 1535 O O . GLY A 1 195 ? -31.148 21.241 6.870 1.00 80.81 195 GLY A O 1
ATOM 1536 N N . LEU A 1 196 ? -31.775 19.083 7.178 1.00 62.44 196 LEU A N 1
ATOM 1537 C CA . LEU A 1 196 ? -33.029 19.321 7.911 1.00 62.44 196 LEU A CA 1
ATOM 1538 C C . LEU A 1 196 ? -32.862 19.308 9.437 1.00 62.44 196 LEU A C 1
ATOM 1540 O O . LEU A 1 196 ? -31.861 18.743 9.930 1.00 62.44 196 LEU A O 1
#

Secondary structure (DSSP, 8-state):
-EEEEEEEES---BTTB-EEEEETTEEEEEESSS---EEEEEEE---SS-SS-EEEEEEEEGGGTEEEEEEEETTTS-SEEEEEEETTEEEEEEESSS-------------------------------EEEPTTT--EEE-------------------SHHHHHHHHHHHHHHHHTTSS-HHHHHHHHHHHHT-

Nearest PDB structures (foldseek):
  5jip-assembly1_B  TM=4.670E-01  e=2.532E-01  Clostridium perfringens
  4esk-assembly1_A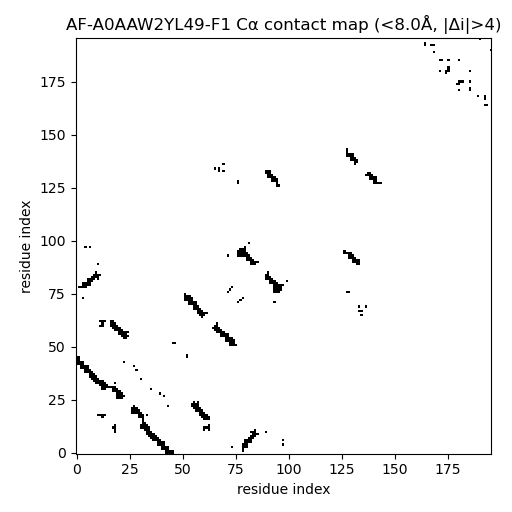  TM=3.218E-01  e=2.136E+00  Mus musculus

Mean predicted aligned error: 17.4 Å

Organism: NCBI:txid1008807

Sequence (196 aa):
MTDVHLVVKDVPAEEGEPFQLFIDEVLVYEDTTGTADDEVTVKVEQKGFARAHNIKLRIKIDKNHLNSVQQFNVTDNGTYIGIFSDQGRLKVMQRHDGNFSIKPKEATMISANPKNFRTVKKEEHKAQGFVVNPITGEKRVMSPSSPQKTAAPTDAPSNTGERNYLEELEMLASLRDKGILTDEEFTAKKIQILGL

Radius of gyration: 22.01 Å; Cα contacts (8 Å, |Δi|>4): 303; chains: 1; bounding box: 55×51×38 Å

Solvent-accessible surface area (backbone atoms only — not comparable to full-atom values): 12080 Å² total; per-residue (Å²): 113,46,72,34,37,38,37,39,32,56,44,72,25,31,87,93,25,40,25,38,34,21,54,74,86,40,81,76,48,76,42,43,75,30,67,54,75,46,76,48,79,45,81,42,80,63,83,73,90,59,94,63,44,70,47,41,42,34,45,34,26,54,78,74,72,40,77,31,78,44,78,45,46,42,63,85,47,24,37,21,37,39,40,37,36,58,95,88,40,63,41,36,38,38,24,76,56,88,77,79,84,72,77,76,88,68,79,93,72,87,87,88,83,95,81,87,85,80,90,73,94,68,90,75,80,76,82,69,28,39,42,34,36,62,89,78,64,50,74,46,72,51,70,81,83,69,87,79,78,90,78,85,90,80,91,79,92,74,82,71,61,68,63,54,50,54,54,53,51,53,52,49,51,56,36,36,77,68,67,77,37,53,77,67,59,48,50,55,51,51,33,64,69,69,72,107

Foldseek 3Di:
DDKAKEWEAQAAAADVFWKWKDKPNHTQDIDHPSGDGDIGIDDDDADDDDPWRKIWIWIGGRVVRATFIAIDGCVPLHRYWYWYAQPNFIKIKTWNDPPPPDDRCDDPDDDDDDDDDDDDDDPDDDRQMWIARRVPRDIHTPDDDDPDDDDDDDDDDDPPLPVVLVVVLVVLVVCVVVVNDDPVRSVVVNCVSVVD

InterPro domains:
  IPR018649 SHOCT domain [PF09851] (167-194)

pLDDT: mean 78.27, std 20.89, range [37.59, 97.94]